Protein AF-A0A2G2MBT5-F1 (afdb_monomer_lite)

Secondary structure (DSSP, 8-state):
-HHHHHHHHHHHHGGGSGGGTT-TTSBT-EEEEEEETTEEEEEEEEE-TTPPP-BTTBSEEEEEETTTTEEEEEEEETTEEEEEESS-TTSPPEEEEPPTT--HHHHHHHHHHTTEEE-S-GGGGTEEEEEEEEEETTEEEEEEEEEE-HHHHHHHHHHHHHT--HHHHT--SPPPGGGTHHHHHHHHTT--SHHHHHHHHHHHHHHT--PPPPPP-TT-------HHHHHHHHHHHHHHHHHHHHHHHHHHHHHHHHT--HHHHHHHHHSHHHHHHS-HHHHHHHHHHHHHHHHHHHHHH--HHHHHHHHHHH--HHHHHHHHHHHHHHHHHHHHTTS----

Structure (mmCIF, N/CA/C/O backbone):
data_AF-A0A2G2MBT5-F1
#
_entry.id   AF-A0A2G2MBT5-F1
#
loop_
_atom_site.group_PDB
_atom_site.id
_atom_site.type_symbol
_atom_site.label_atom_id
_atom_site.label_alt_id
_atom_site.label_comp_id
_atom_site.label_asym_id
_atom_site.label_entity_id
_atom_site.label_seq_id
_atom_site.pdbx_PDB_ins_code
_atom_site.Cartn_x
_atom_site.Cartn_y
_atom_site.Cartn_z
_atom_site.occupancy
_atom_site.B_iso_or_equiv
_atom_site.auth_seq_id
_atom_site.auth_comp_id
_atom_site.auth_asym_id
_atom_site.auth_atom_id
_atom_site.pdbx_PDB_model_num
ATOM 1 N N . MET A 1 1 ? -23.229 -29.384 55.276 1.00 56.06 1 MET A N 1
ATOM 2 C CA . MET A 1 1 ? -22.171 -29.588 54.255 1.00 56.06 1 MET A CA 1
ATOM 3 C C . MET A 1 1 ? -22.696 -29.804 52.830 1.00 56.06 1 MET A C 1
ATOM 5 O O . MET A 1 1 ? -22.102 -29.250 51.917 1.00 56.06 1 MET A O 1
ATOM 9 N N . GLN A 1 2 ? -23.816 -30.508 52.601 1.00 61.56 2 GLN A N 1
ATOM 10 C CA . GLN A 1 2 ? -24.355 -30.753 51.242 1.00 61.56 2 GLN A CA 1
ATOM 11 C C . GLN A 1 2 ? -24.621 -29.490 50.394 1.00 61.56 2 GLN A C 1
ATOM 13 O O . GLN A 1 2 ? -24.364 -29.498 49.194 1.00 61.56 2 GLN A O 1
ATOM 18 N N . LYS A 1 3 ? -25.059 -28.374 50.998 1.00 65.81 3 LYS A N 1
ATOM 19 C CA . LYS A 1 3 ? -25.317 -27.118 50.263 1.00 65.81 3 LYS A CA 1
ATOM 20 C C . LYS A 1 3 ? -24.045 -26.438 49.722 1.00 65.81 3 LYS A C 1
ATOM 22 O O . LYS A 1 3 ? -24.124 -25.726 48.731 1.00 65.81 3 LYS A O 1
ATOM 27 N N . ILE A 1 4 ? -22.879 -26.685 50.328 1.00 74.75 4 ILE A N 1
ATOM 28 C CA . ILE A 1 4 ? -21.594 -26.095 49.901 1.00 74.75 4 ILE A CA 1
ATOM 29 C C . ILE A 1 4 ? -21.028 -26.857 48.692 1.00 74.75 4 ILE A C 1
ATOM 31 O O . ILE A 1 4 ? -20.513 -26.247 47.758 1.00 74.75 4 ILE A O 1
ATOM 35 N N . VAL A 1 5 ? -21.204 -28.182 48.662 1.00 78.31 5 VAL A N 1
ATOM 36 C CA . VAL A 1 5 ? -20.768 -29.042 47.547 1.00 78.31 5 VAL A CA 1
ATOM 37 C C . VAL A 1 5 ? -21.534 -28.719 46.259 1.00 78.31 5 VAL A C 1
ATOM 39 O O . VAL A 1 5 ? -20.949 -28.695 45.179 1.00 78.31 5 VAL A O 1
ATOM 42 N N . LEU A 1 6 ? -22.825 -28.393 46.371 1.00 73.88 6 LEU A N 1
ATOM 43 C CA . LEU A 1 6 ? -23.680 -28.099 45.218 1.00 73.88 6 LEU A CA 1
ATOM 44 C C . LEU A 1 6 ? -23.319 -26.760 44.544 1.00 73.88 6 LEU A C 1
ATOM 46 O O . LEU A 1 6 ? -23.306 -26.671 43.318 1.00 73.88 6 LEU A O 1
ATOM 50 N N . VAL A 1 7 ? -22.920 -25.751 45.329 1.00 75.12 7 VAL A N 1
ATOM 51 C CA . VAL A 1 7 ? -22.424 -24.464 44.805 1.00 75.12 7 VAL A CA 1
ATOM 52 C C . VAL A 1 7 ? -21.082 -24.642 44.083 1.00 75.12 7 VAL A C 1
ATOM 54 O O . VAL A 1 7 ? -20.907 -24.131 42.976 1.00 75.12 7 VAL A O 1
ATOM 57 N N . LEU A 1 8 ? -20.164 -25.442 44.638 1.00 71.69 8 LEU A N 1
ATOM 58 C CA . LEU A 1 8 ? -18.884 -25.757 43.989 1.00 71.69 8 LEU A CA 1
ATOM 59 C C . LEU A 1 8 ? -19.073 -26.487 42.648 1.00 71.69 8 LEU A C 1
ATOM 61 O O . LEU A 1 8 ? -18.387 -26.169 41.676 1.00 71.69 8 LEU A O 1
ATOM 65 N N . PHE A 1 9 ? -20.051 -27.394 42.558 1.00 69.31 9 PHE A N 1
ATOM 66 C CA . PHE A 1 9 ? -20.379 -28.086 41.309 1.00 69.31 9 PHE A CA 1
ATOM 67 C C . PHE A 1 9 ? -20.968 -27.145 40.249 1.00 69.31 9 PHE A C 1
ATOM 69 O O . PHE A 1 9 ? -20.621 -27.256 39.074 1.00 69.31 9 PHE A O 1
ATOM 76 N N . THR A 1 10 ? -21.795 -26.167 40.642 1.00 66.75 10 THR A N 1
ATOM 77 C CA . THR A 1 10 ? -22.315 -25.168 39.690 1.00 66.75 10 THR A CA 1
ATOM 78 C C . THR A 1 10 ? -21.229 -24.246 39.141 1.00 66.75 10 THR A C 1
ATOM 80 O O . THR A 1 10 ? -21.284 -23.902 37.961 1.00 66.75 10 THR A O 1
ATOM 83 N N . ILE A 1 11 ? -20.204 -23.905 39.933 1.00 64.31 11 ILE A N 1
ATOM 84 C CA . ILE A 1 11 ? -19.052 -23.100 39.484 1.00 64.31 11 ILE A CA 1
ATOM 85 C C . ILE A 1 11 ? -18.145 -23.917 38.545 1.00 64.31 11 ILE A C 1
ATOM 87 O O . ILE A 1 11 ? -17.686 -23.403 37.526 1.00 64.31 11 ILE A O 1
ATOM 91 N N . LEU A 1 12 ? -17.946 -25.210 38.826 1.00 64.88 12 LEU A N 1
ATOM 92 C CA . LEU A 1 12 ? -17.175 -26.113 37.961 1.00 64.88 12 LEU A CA 1
ATOM 93 C C . LEU A 1 12 ? -17.887 -26.404 36.627 1.00 64.88 12 LEU A C 1
ATOM 95 O O . LEU A 1 12 ? -17.241 -26.425 35.581 1.00 64.88 12 LEU A O 1
ATOM 99 N N . LEU A 1 13 ? -19.218 -26.544 36.632 1.00 60.16 13 LEU A N 1
ATOM 100 C CA . LEU A 1 13 ? -20.016 -26.757 35.415 1.00 60.16 13 LEU A CA 1
ATOM 101 C C . LEU A 1 13 ? -20.208 -25.481 34.578 1.00 60.16 13 LEU A C 1
ATOM 103 O O . LEU A 1 13 ? -20.412 -25.567 33.368 1.00 60.16 13 LEU A O 1
ATOM 107 N N . SER A 1 14 ? -20.087 -24.292 35.177 1.00 53.62 14 SER A N 1
ATOM 108 C CA . SER A 1 14 ? -20.089 -23.015 34.443 1.00 53.62 14 SER A CA 1
ATOM 109 C C . SER A 1 14 ? -18.702 -22.594 33.925 1.00 53.62 14 SER A C 1
ATOM 111 O O . SER A 1 14 ? -18.591 -21.619 33.177 1.00 53.62 14 SER A O 1
ATOM 113 N N . GLY A 1 15 ? -17.656 -23.387 34.198 1.00 48.50 15 GLY A N 1
ATOM 114 C CA . GLY A 1 15 ? -16.280 -23.170 33.732 1.00 48.50 15 GLY A CA 1
ATOM 115 C C . GLY A 1 15 ? -16.049 -23.297 32.217 1.00 48.50 15 GLY A C 1
ATOM 116 O O . GLY A 1 15 ? -14.958 -22.989 31.744 1.00 48.50 15 GLY A O 1
ATOM 117 N N . CYS A 1 16 ? -17.052 -23.693 31.424 1.00 50.66 16 CYS A N 1
ATOM 118 C CA . CYS A 1 16 ? -16.886 -23.915 29.980 1.00 50.66 16 CYS A CA 1
ATOM 119 C C . CYS A 1 16 ? -17.212 -22.717 29.058 1.00 50.66 16 CYS A C 1
ATOM 121 O O . CYS A 1 16 ? -17.085 -22.868 27.845 1.00 50.66 16 CYS A O 1
ATOM 123 N N . SER A 1 17 ? -17.591 -21.524 29.549 1.00 48.47 17 SER A N 1
ATOM 124 C CA . SER A 1 17 ? -17.936 -20.395 28.640 1.00 48.47 17 SER A CA 1
ATOM 125 C C . SER A 1 17 ? -17.065 -19.130 28.725 1.00 48.47 17 SER A C 1
ATOM 127 O O . SER A 1 17 ? -17.268 -18.187 27.957 1.00 48.47 17 SER A O 1
ATOM 129 N N . LEU A 1 18 ? -16.020 -19.114 29.560 1.00 50.34 18 LEU A N 1
ATOM 130 C CA . LEU A 1 18 ? -15.155 -17.934 29.743 1.00 50.34 18 LEU A CA 1
ATOM 131 C C . LEU A 1 18 ? -14.184 -17.639 28.575 1.00 50.34 18 LEU A C 1
ATOM 133 O O . LEU A 1 18 ? -13.487 -16.625 28.594 1.00 50.34 18 LEU A O 1
ATOM 137 N N . ASN A 1 19 ? -14.190 -18.431 27.497 1.00 49.19 19 ASN A N 1
ATOM 138 C CA . ASN A 1 19 ? -13.316 -18.223 26.330 1.00 49.19 19 ASN A CA 1
ATOM 139 C C . ASN A 1 19 ? -13.683 -17.019 25.432 1.00 49.19 19 ASN A C 1
ATOM 141 O O . ASN A 1 19 ? -13.036 -16.793 24.410 1.00 49.19 19 ASN A O 1
ATOM 145 N N . THR A 1 20 ? -14.690 -16.214 25.782 1.00 51.28 20 THR A N 1
ATOM 146 C CA . THR A 1 20 ? -15.107 -15.054 24.966 1.00 51.28 20 THR A CA 1
ATOM 147 C C . THR A 1 20 ? -14.510 -13.710 25.402 1.00 51.28 20 THR A C 1
ATOM 149 O O . THR A 1 20 ? -14.625 -12.732 24.662 1.00 51.28 20 THR A O 1
ATOM 152 N N . LEU A 1 21 ? -13.804 -13.639 26.536 1.00 48.81 21 LEU A N 1
ATOM 153 C CA . LEU A 1 21 ? -13.365 -12.361 27.122 1.00 48.81 21 LEU A CA 1
ATOM 154 C C . LEU A 1 21 ? -12.103 -11.731 26.498 1.00 48.81 21 LEU A C 1
ATOM 156 O O . LEU A 1 21 ? -11.852 -10.551 26.718 1.00 48.81 21 LEU A O 1
ATOM 160 N N . PHE A 1 22 ? -11.338 -12.445 25.663 1.00 46.00 22 PHE A N 1
ATOM 161 C CA . PHE A 1 22 ? -10.006 -11.978 25.227 1.00 46.00 22 PHE A CA 1
ATOM 162 C C . PHE A 1 22 ? -9.861 -11.532 23.760 1.00 46.00 22 PHE A C 1
ATOM 164 O O . PHE A 1 22 ? -8.750 -11.260 23.312 1.00 46.00 22 PHE A O 1
ATOM 171 N N . MET A 1 23 ? -10.943 -11.427 22.976 1.00 51.25 23 MET A N 1
ATOM 172 C CA . MET A 1 23 ? -10.815 -11.350 21.504 1.00 51.25 23 MET A CA 1
ATOM 173 C C . MET A 1 23 ? -11.465 -10.132 20.819 1.00 51.25 23 MET A C 1
ATOM 175 O O . MET A 1 23 ? -11.591 -10.119 19.594 1.00 51.25 23 MET A O 1
ATOM 179 N N . GLN A 1 24 ? -11.828 -9.076 21.557 1.00 57.28 24 GLN A N 1
ATOM 180 C CA . GLN A 1 24 ? -12.451 -7.866 20.981 1.00 57.28 24 GLN A CA 1
ATOM 181 C C . GLN A 1 24 ? -11.483 -6.934 20.220 1.00 57.28 24 GLN A C 1
ATOM 183 O O . GLN A 1 24 ? -11.936 -6.064 19.484 1.00 57.28 24 GLN A O 1
ATOM 188 N N . GLY A 1 25 ? -10.161 -7.100 20.347 1.00 71.44 25 GLY A N 1
ATOM 189 C CA . GLY A 1 25 ? -9.192 -6.095 19.876 1.00 71.44 25 GLY A CA 1
ATOM 190 C C . GLY A 1 25 ? -9.010 -5.955 18.354 1.00 71.44 25 GLY A C 1
ATOM 191 O O . GLY A 1 25 ? -8.435 -4.961 17.904 1.00 71.44 25 GLY A O 1
ATOM 192 N N . GLU A 1 26 ? -9.462 -6.929 17.558 1.00 86.00 26 GLU A N 1
ATOM 193 C CA . GLU A 1 26 ? -9.232 -6.970 16.099 1.00 86.00 26 GLU A CA 1
ATOM 194 C C . GLU A 1 26 ? -10.483 -6.692 15.257 1.00 86.00 26 GLU A C 1
ATOM 196 O O . GLU A 1 26 ? -10.364 -6.283 14.100 1.00 86.00 26 GLU A O 1
ATOM 201 N N . ILE A 1 27 ? -11.678 -6.907 15.815 1.00 93.50 27 ILE A N 1
ATOM 202 C CA . ILE A 1 27 ? -12.933 -6.593 15.125 1.00 93.50 27 ILE A CA 1
ATOM 203 C C . ILE A 1 27 ? -13.085 -5.072 15.082 1.00 93.50 27 ILE A C 1
ATOM 205 O O . ILE A 1 27 ? -12.750 -4.373 16.033 1.00 93.50 27 ILE A O 1
ATOM 209 N N . ASP A 1 28 ? -13.573 -4.552 13.956 1.00 94.88 28 ASP A N 1
ATOM 210 C CA . ASP A 1 28 ? -13.741 -3.115 13.711 1.00 94.88 28 ASP A CA 1
ATOM 211 C C . ASP A 1 28 ? -12.442 -2.303 13.750 1.00 94.88 28 ASP A C 1
ATOM 213 O O . ASP A 1 28 ? -12.459 -1.078 13.894 1.00 94.88 28 ASP A O 1
ATOM 217 N N . LYS A 1 29 ? -11.311 -2.983 13.550 1.00 95.31 29 LYS A N 1
ATOM 218 C CA . LYS A 1 29 ? -9.992 -2.378 13.428 1.00 95.31 29 LYS A CA 1
ATOM 219 C C . LYS A 1 29 ? -9.391 -2.701 12.066 1.00 95.31 29 LYS A C 1
ATOM 221 O O . LYS A 1 29 ? -9.551 -3.800 11.536 1.00 95.31 29 LYS A O 1
ATOM 226 N N . VAL A 1 30 ? -8.690 -1.724 11.502 1.00 96.94 30 VAL A N 1
ATOM 227 C CA . VAL A 1 30 ? -7.882 -1.913 10.297 1.00 96.94 30 VAL A CA 1
ATOM 228 C C . VAL A 1 30 ? -6.478 -2.321 10.730 1.00 96.94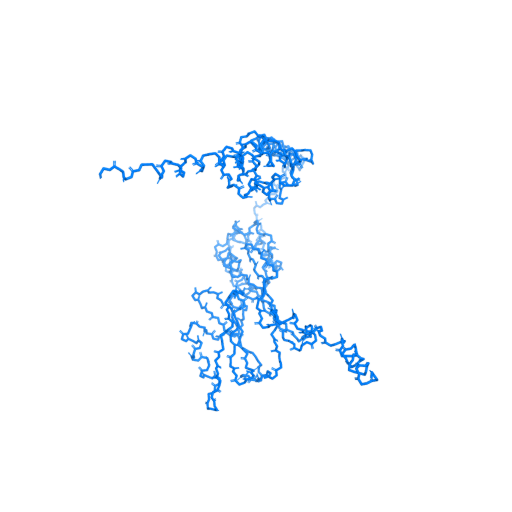 30 VAL A C 1
ATOM 230 O O . VAL A 1 30 ? -5.889 -1.707 11.617 1.00 96.94 30 VAL A O 1
ATOM 233 N N . THR A 1 31 ? -5.940 -3.373 10.128 1.00 96.56 31 THR A N 1
ATOM 234 C CA . THR A 1 31 ? -4.617 -3.925 10.419 1.00 96.56 31 THR A CA 1
ATOM 235 C C . THR A 1 31 ? -3.751 -3.929 9.163 1.00 96.56 31 THR A C 1
ATOM 237 O O . THR A 1 31 ? -4.246 -4.004 8.036 1.00 96.56 31 THR A O 1
ATOM 240 N N . VAL A 1 32 ? -2.434 -3.817 9.346 1.00 96.44 32 VAL A N 1
ATOM 241 C CA . VAL A 1 32 ? -1.465 -3.952 8.250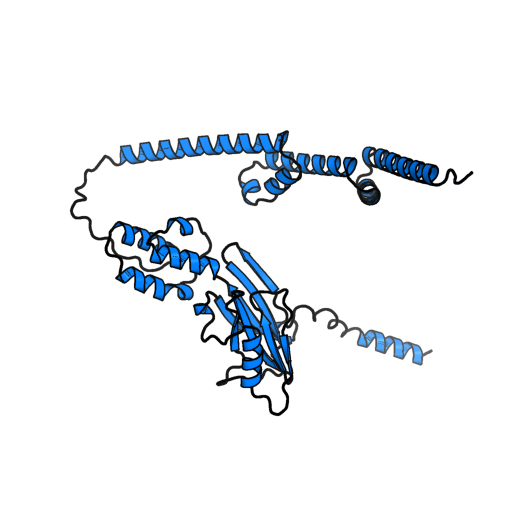 1.00 96.44 32 VAL A CA 1
ATOM 242 C C . VAL A 1 32 ? -1.207 -5.434 8.016 1.00 96.44 32 VAL A C 1
ATOM 244 O O . VAL A 1 32 ? -0.760 -6.130 8.920 1.00 96.44 32 VAL A O 1
ATOM 247 N N . VAL A 1 33 ? -1.450 -5.906 6.796 1.00 95.94 33 VAL A N 1
ATOM 248 C CA . VAL A 1 33 ? -1.111 -7.276 6.380 1.00 95.94 33 VAL A CA 1
ATOM 249 C C . VAL A 1 33 ? 0.279 -7.321 5.763 1.00 95.94 33 VAL A C 1
ATOM 251 O O . VAL A 1 33 ? 1.059 -8.226 6.034 1.00 95.94 33 VAL A O 1
ATOM 254 N N . LYS A 1 34 ? 0.585 -6.364 4.880 1.00 95.75 34 LYS A N 1
ATOM 255 C CA . LYS A 1 34 ? 1.865 -6.315 4.169 1.00 95.75 34 LYS A CA 1
ATOM 256 C C . LYS A 1 34 ? 2.229 -4.885 3.816 1.00 95.75 34 LYS A C 1
ATOM 258 O O . LYS A 1 34 ? 1.384 -4.120 3.356 1.00 95.75 34 LYS A O 1
ATOM 263 N N . TYR A 1 35 ? 3.508 -4.559 3.952 1.00 96.00 35 TYR A N 1
ATOM 264 C CA . TYR A 1 35 ? 4.045 -3.260 3.576 1.00 96.00 35 TYR A CA 1
ATOM 265 C C . TYR A 1 35 ? 5.253 -3.428 2.655 1.00 96.00 35 TYR A C 1
ATOM 267 O O . TYR A 1 35 ? 6.172 -4.188 2.945 1.00 96.00 35 TYR A O 1
ATOM 275 N N . THR A 1 36 ? 5.245 -2.727 1.525 1.00 95.56 36 THR A N 1
ATOM 276 C CA . THR A 1 36 ? 6.378 -2.621 0.598 1.00 95.56 36 THR A CA 1
ATOM 277 C C . THR A 1 36 ? 6.513 -1.165 0.141 1.00 95.56 36 THR A C 1
ATOM 279 O O . THR A 1 36 ? 5.531 -0.423 0.214 1.00 95.56 36 THR A O 1
ATOM 282 N N . PRO A 1 37 ? 7.663 -0.739 -0.417 1.00 96.25 37 PRO A N 1
ATOM 283 C CA . PRO A 1 37 ? 7.852 0.649 -0.861 1.00 96.25 37 PRO A CA 1
ATOM 284 C C . PRO A 1 37 ? 6.819 1.163 -1.882 1.00 96.25 37 PRO A C 1
ATOM 286 O O . PRO A 1 37 ? 6.657 2.374 -2.035 1.00 96.25 37 PRO A O 1
ATOM 289 N N . TYR A 1 38 ? 6.137 0.251 -2.586 1.00 97.50 38 TYR A N 1
ATOM 290 C CA . TYR A 1 38 ? 5.233 0.547 -3.703 1.00 97.50 38 TYR A CA 1
ATOM 291 C C . TYR A 1 38 ? 3.814 -0.003 -3.529 1.00 97.50 38 TYR A C 1
ATOM 293 O O . TYR A 1 38 ? 2.971 0.218 -4.398 1.00 97.50 38 TYR A O 1
ATOM 301 N N . MET A 1 39 ? 3.554 -0.747 -2.454 1.00 97.81 39 MET A N 1
ATOM 302 C CA . MET A 1 39 ? 2.239 -1.311 -2.172 1.00 97.81 39 MET A CA 1
ATOM 303 C C . MET A 1 39 ? 2.055 -1.518 -0.674 1.00 97.81 39 MET A C 1
ATOM 305 O O . MET A 1 39 ? 2.898 -2.154 -0.033 1.00 97.81 39 MET A O 1
ATOM 309 N N . LYS A 1 40 ? 0.940 -1.013 -0.147 1.00 98.06 40 LYS A N 1
ATOM 310 C CA . LYS A 1 40 ? 0.481 -1.291 1.217 1.00 98.06 40 LYS A CA 1
ATOM 311 C C . LYS A 1 40 ? -0.768 -2.152 1.149 1.00 98.06 40 LYS A C 1
ATOM 313 O O . LYS A 1 40 ? -1.641 -1.892 0.328 1.00 98.06 40 LYS A O 1
ATOM 318 N N . HIS A 1 41 ? -0.856 -3.160 2.001 1.00 98.12 41 HIS A N 1
ATOM 319 C CA . HIS A 1 41 ? -2.008 -4.040 2.106 1.00 98.12 41 HIS A CA 1
ATOM 320 C C . HIS A 1 41 ? -2.566 -3.961 3.520 1.00 98.12 41 HIS A C 1
ATOM 322 O O . HIS A 1 41 ? -1.891 -4.345 4.480 1.00 98.12 41 HIS A O 1
ATOM 328 N N . HIS A 1 42 ? -3.802 -3.494 3.622 1.00 98.12 42 HIS A N 1
ATOM 329 C CA . HIS A 1 42 ? -4.558 -3.423 4.859 1.00 98.12 42 HIS A CA 1
ATOM 330 C C . HIS A 1 42 ? -5.733 -4.390 4.821 1.00 98.12 42 HIS A C 1
ATOM 332 O O . HIS A 1 42 ? -6.284 -4.682 3.756 1.00 98.12 42 HIS A O 1
ATOM 338 N N . ARG A 1 43 ? -6.122 -4.863 6.000 1.00 97.94 43 ARG A N 1
ATOM 339 C CA . ARG A 1 43 ? -7.265 -5.746 6.198 1.00 97.94 43 ARG A CA 1
ATOM 340 C C . ARG A 1 43 ? -8.095 -5.252 7.369 1.00 97.94 43 ARG A C 1
ATOM 342 O O . ARG A 1 43 ? -7.550 -4.749 8.342 1.00 97.94 43 ARG A O 1
ATOM 349 N N . ALA A 1 44 ? -9.405 -5.410 7.288 1.00 98.06 44 ALA A N 1
ATOM 350 C CA . ALA A 1 44 ? -10.305 -5.126 8.391 1.00 98.06 44 ALA A CA 1
ATOM 351 C C . ALA A 1 44 ? -11.405 -6.182 8.459 1.00 98.06 44 ALA A C 1
ATOM 353 O O . ALA A 1 44 ? -11.967 -6.563 7.432 1.00 98.06 44 ALA A O 1
ATOM 354 N N . PHE A 1 45 ? -11.731 -6.620 9.672 1.00 97.56 45 PHE A N 1
ATOM 355 C CA . PHE A 1 45 ? -12.899 -7.453 9.947 1.00 97.56 45 PHE A CA 1
ATOM 356 C C . PHE A 1 45 ? -13.968 -6.573 10.588 1.00 97.56 45 PHE A C 1
ATOM 358 O O . PHE A 1 45 ? -13.980 -6.381 11.802 1.00 97.56 45 PHE A O 1
ATOM 365 N N . LEU A 1 46 ? -14.844 -5.990 9.772 1.00 97.25 46 LEU A N 1
ATOM 366 C CA . LEU A 1 46 ? -15.859 -5.048 10.250 1.00 97.25 46 LEU A CA 1
ATOM 367 C C . LEU A 1 46 ? -17.135 -5.812 10.598 1.00 97.25 46 LEU A C 1
ATOM 369 O O . LEU A 1 46 ? -17.676 -6.500 9.732 1.00 97.25 46 LEU A O 1
ATOM 373 N N . SER A 1 47 ? -17.635 -5.721 11.832 1.00 95.88 47 SER A N 1
ATOM 374 C CA . SER A 1 47 ? -18.882 -6.409 12.195 1.00 95.88 47 SER A CA 1
ATOM 375 C C . SER A 1 47 ? -20.023 -5.945 11.287 1.00 95.88 47 SER A C 1
ATOM 377 O O . SER A 1 47 ? -20.231 -4.740 11.076 1.00 95.88 47 SER A O 1
ATOM 379 N N . ARG A 1 48 ? -20.745 -6.930 10.735 1.00 95.56 48 ARG A N 1
ATOM 380 C CA . ARG A 1 48 ? -21.909 -6.711 9.865 1.00 95.56 48 ARG A CA 1
ATOM 381 C C . ARG A 1 48 ? -23.235 -6.898 10.593 1.00 95.56 48 ARG A C 1
ATOM 383 O O . ARG A 1 48 ? -24.285 -6.877 9.946 1.00 95.56 48 ARG A O 1
ATOM 390 N N . ASP A 1 49 ? -23.193 -7.087 11.906 1.00 92.25 49 ASP A N 1
ATOM 391 C CA . ASP A 1 49 ? -24.398 -7.153 12.717 1.00 92.25 49 ASP A CA 1
ATOM 392 C C . ASP A 1 49 ? -25.118 -5.802 12.645 1.00 92.25 49 ASP A C 1
ATOM 394 O O . ASP A 1 49 ? -24.508 -4.731 12.716 1.00 92.25 49 ASP A O 1
ATOM 398 N N . HIS A 1 50 ? -26.427 -5.853 12.395 1.00 94.19 50 HIS A N 1
ATOM 399 C CA . HIS A 1 50 ? -27.276 -4.673 12.195 1.00 94.19 50 HIS A CA 1
ATOM 400 C C . HIS A 1 50 ? -26.816 -3.713 11.079 1.00 94.19 50 HIS A C 1
ATOM 402 O O . HIS A 1 50 ? -27.149 -2.523 11.112 1.00 94.19 50 HIS A O 1
ATOM 408 N N . LEU A 1 51 ? -26.066 -4.206 10.087 1.00 96.06 51 LEU A N 1
ATOM 409 C CA . LEU A 1 51 ? -25.647 -3.406 8.940 1.00 96.06 51 LEU A CA 1
ATOM 410 C C . LEU A 1 51 ? -26.852 -3.051 8.056 1.00 96.06 51 LEU A C 1
ATOM 412 O O . LEU A 1 51 ? -27.543 -3.927 7.532 1.00 96.06 51 LEU A O 1
ATOM 416 N N . LYS A 1 52 ? -27.075 -1.752 7.866 1.00 96.19 52 LYS A N 1
ATOM 417 C CA . LYS A 1 52 ? -28.183 -1.182 7.098 1.00 96.19 52 LYS A CA 1
ATOM 418 C C . LYS A 1 52 ? -27.724 -0.706 5.723 1.00 96.19 52 LYS A C 1
ATOM 420 O O . LYS A 1 52 ? -26.561 -0.368 5.509 1.00 96.19 52 LYS A O 1
ATOM 425 N N . VAL A 1 53 ? -28.673 -0.636 4.795 1.00 96.38 53 VAL A N 1
ATOM 426 C CA . VAL A 1 53 ? -28.473 -0.001 3.488 1.00 96.38 53 VAL A CA 1
ATOM 427 C C . VAL A 1 53 ? -28.219 1.503 3.677 1.00 96.38 53 VAL A C 1
ATOM 429 O O . VAL A 1 53 ? -28.821 2.141 4.544 1.00 96.38 53 VAL A O 1
ATOM 432 N N . ILE A 1 54 ? -27.306 2.063 2.880 1.00 95.06 54 ILE A N 1
ATOM 433 C CA . ILE A 1 54 ? -26.956 3.490 2.875 1.00 95.06 54 ILE A CA 1
ATOM 434 C C . ILE A 1 54 ? -27.571 4.191 1.664 1.00 95.06 54 ILE A C 1
ATOM 436 O O . ILE A 1 54 ? -28.312 5.157 1.826 1.00 95.06 54 ILE A O 1
ATOM 440 N N . LYS A 1 55 ? -27.242 3.725 0.453 1.00 93.81 55 LYS A N 1
ATOM 441 C CA . LYS A 1 55 ? -27.668 4.332 -0.814 1.00 93.81 55 LYS A CA 1
ATOM 442 C C . LYS A 1 55 ? -27.766 3.253 -1.892 1.00 93.81 55 LYS A C 1
ATOM 444 O O . LYS A 1 55 ? -26.860 2.432 -1.997 1.00 93.81 55 LYS A O 1
ATOM 449 N N . ASN A 1 56 ? -28.827 3.287 -2.703 1.00 92.88 56 ASN A N 1
ATOM 450 C CA . ASN A 1 56 ? -29.027 2.407 -3.866 1.00 92.88 56 ASN A CA 1
ATOM 451 C C . ASN A 1 56 ? -28.857 0.907 -3.537 1.00 92.88 56 ASN A C 1
ATOM 453 O O . ASN A 1 56 ? -28.144 0.198 -4.236 1.00 92.88 56 ASN A O 1
ATOM 457 N N . GLY A 1 57 ? -29.403 0.437 -2.409 1.00 93.56 57 GLY A N 1
ATOM 458 C CA . GLY A 1 57 ? -29.238 -0.959 -1.962 1.00 93.56 57 GLY A CA 1
ATOM 459 C C . GLY A 1 57 ? -27.855 -1.306 -1.383 1.00 93.56 57 GLY A C 1
ATOM 460 O O . GLY A 1 57 ? -27.712 -2.309 -0.686 1.00 93.56 57 GLY A O 1
ATOM 461 N N . GLY A 1 58 ? -26.841 -0.458 -1.580 1.00 95.19 58 GLY A N 1
ATOM 462 C CA . GLY A 1 58 ? -25.488 -0.656 -1.066 1.00 95.19 58 GLY A CA 1
ATOM 463 C C . GLY A 1 58 ? -25.396 -0.492 0.453 1.00 95.19 58 GLY A C 1
ATOM 464 O O . GLY A 1 58 ? -25.913 0.472 1.023 1.00 95.19 58 GLY A O 1
ATOM 465 N N . LYS A 1 59 ? -24.699 -1.420 1.119 1.00 97.00 59 LYS A N 1
ATOM 466 C CA . LYS A 1 59 ? -24.481 -1.417 2.581 1.00 97.00 59 LYS A CA 1
ATOM 467 C C . LYS A 1 59 ? -23.254 -0.617 3.033 1.00 97.00 59 LYS A C 1
ATOM 469 O O . LYS A 1 59 ? -23.047 -0.425 4.228 1.00 97.00 59 LYS A O 1
ATOM 474 N N . TYR A 1 60 ? -22.440 -0.165 2.085 1.00 97.75 60 TYR A N 1
ATOM 475 C CA . TYR A 1 60 ? -21.243 0.623 2.341 1.00 97.75 60 TYR A CA 1
ATOM 476 C C . TYR A 1 60 ? -20.993 1.625 1.213 1.00 97.75 60 TYR A C 1
ATOM 478 O O . TYR A 1 60 ? -21.469 1.444 0.093 1.00 97.75 60 TYR A O 1
ATOM 486 N N . LEU A 1 61 ? -20.239 2.683 1.514 1.00 97.75 61 LEU A N 1
ATOM 487 C CA . LEU A 1 61 ? -19.762 3.661 0.534 1.00 97.75 61 LEU A CA 1
ATOM 488 C C . LEU A 1 61 ? -18.262 3.883 0.701 1.00 97.75 61 LEU A C 1
ATOM 490 O O . LEU A 1 61 ? -17.765 3.921 1.826 1.00 97.75 61 LEU A O 1
ATOM 494 N N . TYR A 1 62 ? -17.557 4.096 -0.408 1.00 98.44 62 TYR A N 1
ATOM 495 C CA . TYR A 1 62 ? -16.165 4.530 -0.367 1.00 98.44 62 TYR A CA 1
ATOM 496 C C . TYR A 1 62 ? -16.074 6.047 -0.355 1.00 98.44 62 TYR A C 1
ATOM 498 O O . TYR A 1 62 ? -16.699 6.744 -1.164 1.00 98.44 62 TYR A O 1
ATOM 506 N N . LEU A 1 63 ? -15.270 6.552 0.570 1.00 98.50 63 LEU A N 1
ATOM 507 C CA . LEU A 1 63 ? -14.910 7.954 0.655 1.00 98.50 63 LEU A CA 1
ATOM 508 C C . LEU A 1 63 ? -13.393 8.079 0.541 1.00 98.50 63 LEU A C 1
ATOM 510 O O . LEU A 1 63 ? -12.653 7.156 0.865 1.00 98.50 63 LEU A O 1
ATOM 514 N N . TYR A 1 64 ? -12.931 9.227 0.069 1.00 98.69 64 TYR A N 1
ATOM 515 C CA . TYR A 1 64 ? -11.519 9.484 -0.146 1.00 98.69 64 TYR A CA 1
ATOM 516 C C . TYR A 1 64 ? -11.145 10.893 0.301 1.00 98.69 64 TYR A C 1
ATOM 518 O O . TYR A 1 64 ? -11.842 11.861 -0.026 1.00 98.69 64 TYR A O 1
ATOM 526 N N . HIS A 1 65 ? -10.039 11.001 1.029 1.00 98.44 65 HIS A N 1
ATOM 527 C CA . HIS A 1 65 ? -9.483 12.261 1.497 1.00 98.44 65 HIS A CA 1
ATOM 528 C C . HIS A 1 65 ? -8.357 12.721 0.566 1.00 98.44 65 HIS A C 1
ATOM 530 O O . HIS A 1 65 ? -7.236 12.218 0.622 1.00 98.44 65 HIS A O 1
ATOM 536 N N . GLN A 1 66 ? -8.629 13.702 -0.299 1.00 97.00 66 GLN A N 1
ATOM 537 C CA . GLN A 1 66 ? -7.703 14.082 -1.378 1.00 97.00 66 GLN A CA 1
ATOM 538 C C . GLN A 1 66 ? -6.346 14.600 -0.885 1.00 97.00 66 GLN A C 1
ATOM 540 O O . GLN A 1 66 ? -5.338 14.301 -1.520 1.00 97.00 66 GLN A O 1
ATOM 545 N N . LYS A 1 67 ? -6.316 15.352 0.222 1.00 97.00 67 LYS A N 1
ATOM 546 C CA . LYS A 1 67 ? -5.081 15.942 0.766 1.00 97.00 67 LYS A CA 1
ATOM 547 C C . LYS A 1 67 ? -4.173 14.896 1.422 1.00 97.00 67 LYS A C 1
ATOM 549 O O . LYS A 1 67 ? -2.960 14.994 1.303 1.00 97.00 67 LYS A O 1
ATOM 554 N N . ASN A 1 68 ? -4.768 13.886 2.053 1.00 97.00 68 ASN A N 1
ATOM 555 C CA . ASN A 1 68 ? -4.025 12.858 2.795 1.00 97.00 68 ASN A CA 1
ATOM 556 C C . ASN A 1 68 ? -3.811 11.586 1.969 1.00 97.00 68 ASN A C 1
ATOM 558 O O . ASN A 1 68 ? -3.003 10.747 2.341 1.00 97.00 68 ASN A O 1
ATOM 562 N N . ASN A 1 69 ? -4.510 11.455 0.835 1.00 96.88 69 ASN A N 1
ATOM 563 C CA . ASN A 1 69 ? -4.525 10.246 0.017 1.00 96.88 69 ASN A CA 1
ATOM 564 C C . ASN A 1 69 ? -5.046 9.012 0.792 1.00 96.88 69 ASN A C 1
ATOM 566 O O . ASN A 1 69 ? -4.601 7.883 0.593 1.00 96.88 69 ASN A O 1
ATOM 570 N N . ASP A 1 70 ? -6.053 9.237 1.641 1.00 97.00 70 ASP A N 1
ATOM 571 C CA . ASP A 1 70 ? -6.662 8.193 2.466 1.00 97.00 70 ASP A CA 1
ATOM 572 C C . ASP A 1 70 ? -7.944 7.660 1.839 1.00 97.00 70 ASP A C 1
ATOM 574 O O . ASP A 1 70 ? -8.849 8.425 1.488 1.00 97.00 70 ASP A O 1
ATOM 578 N N . LEU A 1 71 ? -8.043 6.337 1.737 1.00 98.56 71 LEU A N 1
ATOM 579 C CA . LEU A 1 71 ? -9.273 5.649 1.383 1.00 98.56 71 LEU A CA 1
ATOM 580 C C . LEU A 1 71 ? -10.011 5.254 2.659 1.00 98.56 71 LEU A C 1
ATOM 582 O O . LEU A 1 71 ? -9.428 4.667 3.563 1.00 98.56 71 LEU A O 1
ATOM 586 N N . ALA A 1 72 ? -11.315 5.497 2.699 1.00 98.50 72 ALA A N 1
ATOM 587 C CA . ALA A 1 72 ? -12.169 5.097 3.802 1.00 98.50 72 ALA A CA 1
ATOM 588 C C . ALA A 1 72 ? -13.419 4.352 3.324 1.00 98.50 72 ALA A C 1
ATOM 590 O O . ALA A 1 72 ? -13.891 4.537 2.197 1.00 98.50 72 ALA A O 1
ATOM 591 N N . ILE A 1 73 ? -13.975 3.528 4.210 1.00 98.50 73 ILE A N 1
ATOM 592 C CA . ILE A 1 73 ? -15.260 2.853 4.020 1.00 98.50 73 ILE A CA 1
ATOM 593 C C . ILE A 1 73 ? -16.253 3.320 5.083 1.00 98.50 73 ILE A C 1
ATOM 595 O O . ILE A 1 73 ? -15.965 3.322 6.279 1.00 98.50 73 ILE A O 1
ATOM 599 N N . LEU A 1 74 ? -17.423 3.755 4.626 1.00 98.31 74 LEU A N 1
ATOM 600 C CA . LEU A 1 74 ? -18.527 4.210 5.459 1.00 98.31 74 LEU A CA 1
ATOM 601 C C . LEU A 1 74 ? -19.550 3.091 5.609 1.00 98.31 74 LEU A C 1
ATOM 603 O O . LEU A 1 74 ? -20.084 2.619 4.604 1.00 98.31 74 LEU A O 1
ATOM 607 N N . LEU A 1 75 ? -19.861 2.726 6.851 1.00 97.75 75 LEU A N 1
ATOM 608 C CA . LEU A 1 75 ? -20.899 1.758 7.205 1.00 97.75 75 LEU A CA 1
ATOM 609 C C . LEU A 1 75 ? -22.035 2.437 7.979 1.00 97.75 75 LEU A C 1
ATOM 611 O O . LEU A 1 75 ? -21.803 3.407 8.699 1.00 97.75 75 LEU A O 1
ATOM 615 N N . HIS A 1 76 ? -23.254 1.904 7.875 1.00 97.06 76 HIS A N 1
ATOM 616 C CA . HIS A 1 76 ? -24.393 2.304 8.708 1.00 97.06 76 HIS A CA 1
ATOM 617 C C . HIS A 1 76 ? -24.833 1.126 9.575 1.00 97.06 76 HIS A C 1
ATOM 619 O O . HIS A 1 76 ? -25.390 0.155 9.070 1.00 97.06 76 HIS A O 1
ATOM 625 N N . ARG A 1 77 ? -24.591 1.204 10.883 1.00 94.69 77 ARG A N 1
ATOM 626 C CA . ARG A 1 77 ? -24.917 0.134 11.838 1.00 94.69 77 ARG A CA 1
ATOM 627 C C . ARG A 1 77 ? -25.245 0.720 13.202 1.00 94.69 77 ARG A C 1
ATOM 629 O O . ARG A 1 77 ? -24.783 1.809 13.515 1.00 94.69 77 ARG A O 1
ATOM 636 N N . ASN A 1 78 ? -26.043 0.033 14.014 1.00 91.69 78 ASN A N 1
ATOM 637 C CA . ASN A 1 78 ? -26.353 0.444 15.396 1.00 91.69 78 ASN A CA 1
ATOM 638 C C . ASN A 1 78 ? -26.771 1.924 15.547 1.00 91.69 78 ASN A C 1
ATOM 640 O O . ASN A 1 78 ? -26.329 2.604 16.467 1.00 91.69 78 ASN A O 1
ATOM 644 N N . LYS A 1 79 ? -27.603 2.443 14.627 1.00 92.75 79 LYS A N 1
ATOM 645 C CA . LYS A 1 79 ? -28.049 3.858 14.613 1.00 92.75 79 LYS A CA 1
ATOM 646 C C . LYS A 1 79 ? -26.879 4.865 14.558 1.00 92.75 79 LYS A C 1
ATOM 648 O O . LYS A 1 79 ? -26.943 5.962 15.115 1.00 92.75 79 LYS A O 1
ATOM 653 N N . GLN A 1 80 ? -25.789 4.494 13.895 1.00 95.88 80 GLN A N 1
ATOM 654 C CA . GLN A 1 80 ? -24.653 5.371 13.642 1.00 95.88 80 GLN A CA 1
ATOM 655 C C . GLN A 1 80 ? -24.026 5.088 12.277 1.00 95.88 80 GLN A C 1
ATOM 657 O O . GLN A 1 80 ? -24.012 3.961 11.778 1.00 95.88 80 GLN A O 1
ATOM 662 N N . TYR A 1 81 ? -23.489 6.139 11.676 1.00 97.38 81 TYR A N 1
ATOM 663 C CA . TYR A 1 81 ? -22.587 6.044 10.541 1.00 97.38 81 TYR A CA 1
ATOM 664 C C . TYR A 1 81 ? -21.162 5.952 11.072 1.00 97.38 81 TYR A C 1
ATOM 666 O O . TYR A 1 81 ? -20.764 6.796 11.865 1.00 97.38 81 TYR A O 1
ATOM 674 N N . VAL A 1 82 ? -20.397 4.948 10.661 1.00 97.69 82 VAL A N 1
ATOM 675 C CA . VAL A 1 82 ? -19.014 4.767 11.116 1.00 97.69 82 VAL A CA 1
ATOM 676 C C . VAL A 1 82 ? -18.097 4.765 9.904 1.00 97.69 82 VAL A C 1
ATOM 678 O O . VAL A 1 82 ? -18.288 3.966 8.985 1.00 97.69 82 VAL A O 1
ATOM 681 N N . LEU A 1 83 ? -17.132 5.684 9.890 1.00 98.25 83 LEU A N 1
ATOM 682 C CA . LEU A 1 83 ? -16.127 5.791 8.839 1.00 98.25 83 LEU A CA 1
ATOM 683 C C . LEU A 1 83 ? -14.819 5.147 9.310 1.00 98.25 83 LEU A C 1
ATOM 685 O O . LEU A 1 83 ? -14.239 5.578 10.305 1.00 98.25 83 LEU A O 1
ATOM 689 N N . TYR A 1 84 ? -14.351 4.140 8.579 1.00 98.38 84 TYR A N 1
ATOM 690 C CA . TYR A 1 84 ? -13.086 3.453 8.839 1.00 98.38 84 TYR A CA 1
ATOM 691 C C . TYR A 1 84 ? -12.044 3.889 7.816 1.00 98.38 84 TYR A C 1
ATOM 693 O O . TYR A 1 84 ? -12.302 3.778 6.616 1.00 98.38 84 TYR A O 1
ATOM 701 N N . ASN A 1 85 ? -10.877 4.352 8.270 1.00 98.19 85 ASN A N 1
ATOM 702 C CA . ASN A 1 85 ? -9.756 4.658 7.385 1.00 98.19 85 ASN A CA 1
ATOM 703 C C . ASN A 1 85 ? -9.024 3.356 7.011 1.00 98.19 85 ASN A C 1
ATOM 705 O O . ASN A 1 85 ? -8.449 2.692 7.864 1.00 98.19 85 ASN A O 1
ATOM 709 N N . LEU A 1 86 ? -9.066 2.989 5.730 1.00 98.19 86 LEU A N 1
ATOM 710 C CA . LEU A 1 86 ? -8.424 1.796 5.169 1.00 98.19 86 LEU A CA 1
ATOM 711 C C . LEU A 1 86 ? -6.959 2.033 4.760 1.00 98.19 86 LEU A C 1
ATOM 713 O O . LEU A 1 86 ? -6.287 1.084 4.357 1.00 98.19 86 LEU A O 1
ATOM 717 N N . SER A 1 87 ? -6.475 3.275 4.822 1.00 96.56 87 SER A N 1
ATOM 718 C CA . SER A 1 87 ? -5.089 3.670 4.536 1.00 96.56 87 SER A CA 1
ATOM 719 C C . SER A 1 87 ? -4.253 3.892 5.799 1.00 96.56 87 SER A C 1
ATOM 721 O O . SER A 1 87 ? -3.039 3.686 5.749 1.00 96.56 87 SER A O 1
ATOM 723 N N . ASP A 1 88 ? -4.883 4.285 6.912 1.00 96.06 88 ASP A N 1
ATOM 724 C CA . ASP A 1 88 ? -4.223 4.518 8.200 1.00 96.06 88 ASP A CA 1
ATOM 725 C C . ASP A 1 88 ? -4.844 3.664 9.326 1.00 96.06 88 ASP A C 1
ATOM 727 O O . ASP A 1 88 ? -5.872 4.036 9.900 1.00 96.06 88 ASP A O 1
ATOM 731 N N . PRO A 1 89 ? -4.213 2.534 9.693 1.00 94.00 89 PRO A N 1
ATOM 732 C CA . PRO A 1 89 ? -4.703 1.642 10.742 1.00 94.00 89 PRO A CA 1
ATOM 733 C C . PRO A 1 89 ? -4.580 2.223 12.158 1.00 94.00 89 PRO A C 1
ATOM 735 O O . PRO A 1 89 ? -5.159 1.672 13.097 1.00 94.00 89 PRO A O 1
ATOM 738 N N . LYS A 1 90 ? -3.811 3.306 12.348 1.00 95.38 90 LYS A N 1
ATOM 739 C CA . LYS A 1 90 ? -3.690 3.979 13.649 1.00 95.38 90 LYS A CA 1
ATOM 740 C C . LYS A 1 90 ? -4.870 4.910 13.906 1.00 95.38 90 LYS A C 1
ATOM 742 O O . LYS A 1 90 ? -5.206 5.161 15.065 1.00 95.38 90 LYS A O 1
ATOM 747 N N . GLN A 1 91 ? -5.513 5.404 12.849 1.00 95.88 91 GLN A N 1
ATOM 748 C CA . GLN A 1 91 ? -6.670 6.271 12.979 1.00 95.88 91 GLN A CA 1
ATOM 749 C C . GLN A 1 91 ? -7.877 5.475 13.490 1.00 95.88 91 GLN A C 1
ATOM 751 O O . GLN A 1 91 ? -8.337 4.515 12.872 1.00 95.88 91 GLN A O 1
ATOM 756 N N . LYS A 1 92 ? -8.429 5.909 14.628 1.00 95.75 92 LYS A N 1
ATOM 757 C CA . LYS A 1 92 ? -9.670 5.343 15.164 1.00 95.75 92 LYS A CA 1
ATOM 758 C C . LYS A 1 92 ? -10.828 5.600 14.197 1.00 95.75 92 LYS A C 1
ATOM 760 O O . LYS A 1 92 ? -10.902 6.655 13.566 1.00 95.75 92 LYS A O 1
ATOM 765 N N . ALA A 1 93 ? -11.754 4.645 14.125 1.00 96.88 93 ALA A N 1
ATOM 766 C CA . ALA A 1 93 ? -12.983 4.810 13.362 1.00 96.88 93 ALA A CA 1
ATOM 767 C C . ALA A 1 93 ? -13.752 6.051 13.843 1.00 96.88 93 ALA A C 1
ATOM 769 O O . ALA A 1 93 ? -13.788 6.336 15.041 1.00 96.88 93 ALA A O 1
ATOM 770 N N . LEU A 1 94 ? -14.366 6.782 12.913 1.00 97.12 94 LEU A N 1
ATOM 771 C CA . LEU A 1 94 ? -15.082 8.025 13.199 1.00 97.12 94 LEU A CA 1
ATOM 772 C C . LEU A 1 94 ? -16.594 7.755 13.236 1.00 97.12 94 LEU A C 1
ATOM 774 O O . LEU A 1 94 ? -17.207 7.614 12.169 1.00 97.12 94 LEU A O 1
ATOM 778 N N . PRO A 1 95 ? -17.214 7.648 14.426 1.00 96.88 95 PRO A N 1
ATOM 779 C CA . PRO A 1 95 ? -18.649 7.452 14.547 1.00 96.88 95 PRO A CA 1
ATOM 780 C C . PRO A 1 95 ? -19.412 8.776 14.418 1.00 96.88 95 PRO A C 1
ATOM 782 O O . PRO A 1 95 ? -19.007 9.818 14.928 1.00 96.88 95 PRO A O 1
ATOM 785 N N . LEU A 1 96 ? -20.583 8.714 13.795 1.00 96.25 96 LEU A N 1
ATOM 786 C CA . LEU A 1 96 ? -21.554 9.793 13.714 1.00 96.25 96 LEU A CA 1
ATOM 787 C C . LEU A 1 96 ? -22.940 9.237 14.050 1.00 96.25 96 LEU A C 1
ATOM 789 O O . LEU A 1 96 ? -23.540 8.498 13.266 1.00 96.25 96 LEU A O 1
ATOM 793 N N . LYS A 1 97 ? -23.461 9.608 15.222 1.00 93.88 97 LYS A N 1
ATOM 794 C CA . LYS A 1 97 ? -24.781 9.164 15.692 1.00 93.88 97 LYS A CA 1
ATOM 795 C C . LYS A 1 97 ? -25.893 9.647 14.752 1.00 93.88 97 LYS A C 1
ATOM 797 O O . LYS A 1 97 ? -25.929 10.817 14.360 1.00 93.88 97 LYS A O 1
ATOM 802 N N . THR A 1 98 ? -26.834 8.765 14.418 1.00 89.25 98 THR A N 1
ATOM 803 C CA . THR A 1 98 ? -28.032 9.137 13.652 1.00 89.25 98 THR A CA 1
ATOM 804 C C . THR A 1 98 ? -29.126 9.620 14.598 1.00 89.25 98 THR A C 1
ATOM 806 O O . THR A 1 98 ? -29.539 8.874 15.485 1.00 89.25 98 THR A O 1
ATOM 809 N N . LYS A 1 99 ? -29.635 10.839 14.392 1.00 89.19 99 LYS A N 1
ATOM 810 C CA . LYS A 1 99 ? -30.935 11.263 14.941 1.00 89.19 99 LYS A CA 1
ATOM 811 C C . LYS A 1 99 ? -32.058 10.740 14.034 1.00 89.19 99 LYS A C 1
ATOM 813 O O . LYS A 1 99 ? -31.786 10.457 12.868 1.00 89.19 99 LYS A O 1
ATOM 818 N N . ARG A 1 100 ? -33.304 10.651 14.531 1.00 77.75 100 ARG A N 1
ATOM 819 C CA . ARG A 1 100 ? -34.476 10.147 13.767 1.00 77.75 100 ARG A CA 1
ATOM 820 C C . ARG A 1 100 ? -34.595 10.756 12.359 1.00 77.75 100 ARG A C 1
ATOM 822 O O . ARG A 1 100 ? -34.925 10.037 11.426 1.00 77.75 100 ARG A O 1
ATOM 829 N N . ASN A 1 101 ? -34.220 12.027 12.197 1.00 78.25 101 ASN A N 1
ATOM 830 C CA . ASN A 1 101 ? -34.372 12.764 10.937 1.00 78.25 101 ASN A CA 1
ATOM 831 C C . ASN A 1 101 ? -33.070 12.873 10.115 1.00 78.25 101 ASN A C 1
ATOM 833 O O . ASN A 1 101 ? -33.066 13.448 9.025 1.00 78.25 101 ASN A O 1
ATOM 837 N N . ASN A 1 102 ? -31.949 12.330 10.603 1.00 82.56 102 ASN A N 1
ATOM 838 C CA . ASN A 1 102 ? -30.664 12.448 9.913 1.00 82.56 102 ASN A CA 1
ATOM 839 C C . ASN A 1 102 ? -30.574 11.422 8.779 1.00 82.56 102 ASN A C 1
ATOM 841 O O . ASN A 1 102 ? -30.197 10.270 8.992 1.00 82.56 102 ASN A O 1
ATOM 845 N N . LYS A 1 103 ? -30.863 11.866 7.552 1.00 87.56 103 LYS A N 1
ATOM 846 C CA . LYS A 1 103 ? -30.588 11.099 6.328 1.00 87.56 103 LYS A CA 1
ATOM 847 C C . LYS A 1 103 ? -29.075 10.897 6.146 1.00 87.56 103 LYS A C 1
ATOM 849 O O . LYS A 1 103 ? -28.265 11.685 6.637 1.00 87.56 103 LYS A O 1
ATOM 854 N N . TYR A 1 104 ? -28.677 9.894 5.360 1.00 93.00 104 TYR A N 1
ATOM 855 C CA . TYR A 1 104 ? -27.259 9.633 5.055 1.00 93.00 104 TYR A CA 1
ATOM 856 C C . TYR A 1 104 ? -26.544 10.845 4.423 1.00 93.00 104 TYR A C 1
ATOM 858 O O . TYR A 1 104 ? -25.332 10.999 4.564 1.00 93.00 104 TYR A O 1
ATOM 866 N N . THR A 1 105 ? -27.286 11.741 3.762 1.00 94.19 105 THR A N 1
ATOM 867 C CA . THR A 1 105 ? -26.772 13.002 3.209 1.00 94.19 105 THR A CA 1
ATOM 868 C C . THR A 1 105 ? -26.154 13.902 4.280 1.00 94.19 105 THR A C 1
ATOM 870 O O . THR A 1 105 ? -25.129 14.533 4.020 1.00 94.19 105 THR A O 1
ATOM 873 N N . TYR A 1 106 ? -26.707 13.910 5.499 1.00 95.06 106 TYR A N 1
ATOM 874 C CA . TYR A 1 106 ? -26.121 14.610 6.642 1.00 95.06 106 TYR A CA 1
ATOM 875 C C . TYR A 1 106 ? -24.749 14.030 6.993 1.00 95.06 106 TYR A C 1
ATOM 877 O O . TYR A 1 106 ? -23.783 14.776 7.140 1.00 95.06 106 TYR A O 1
ATOM 885 N N . ALA A 1 107 ? -24.633 12.698 7.044 1.00 95.81 107 ALA A N 1
ATOM 886 C CA . ALA A 1 107 ? -23.359 12.034 7.304 1.00 95.81 107 ALA A CA 1
ATOM 887 C C . ALA A 1 107 ? -22.308 12.371 6.241 1.00 95.81 107 ALA A C 1
ATOM 889 O O . ALA A 1 107 ? -21.184 12.737 6.579 1.00 95.81 107 ALA A O 1
ATOM 890 N N . LEU A 1 108 ? -22.687 12.348 4.960 1.00 97.12 108 LEU A N 1
ATOM 891 C CA . LEU A 1 108 ? -21.791 12.741 3.872 1.00 97.12 108 LEU A CA 1
ATOM 892 C C . LEU A 1 108 ? -21.359 14.211 3.971 1.00 97.12 108 LEU A C 1
ATOM 894 O O . LEU A 1 108 ? -20.193 14.508 3.727 1.00 97.12 108 LEU A O 1
ATOM 898 N N . LYS A 1 109 ? -22.255 15.131 4.360 1.00 97.44 109 LYS A N 1
ATOM 899 C CA . LYS A 1 109 ? -21.907 16.547 4.577 1.00 97.44 109 LYS A CA 1
ATOM 900 C C . LYS A 1 109 ? -20.909 16.702 5.728 1.00 97.44 109 LYS A C 1
ATOM 902 O O . LYS A 1 109 ? -19.942 17.448 5.583 1.00 97.44 109 LYS A O 1
ATOM 907 N N . SER A 1 110 ? -21.104 15.973 6.827 1.00 96.94 110 SER A N 1
ATOM 908 C CA . SER A 1 110 ? -20.182 15.961 7.969 1.00 96.94 110 SER A CA 1
ATOM 909 C C . SER A 1 110 ? -18.797 15.444 7.575 1.00 96.94 110 SER A C 1
ATOM 911 O O . SER A 1 110 ? -17.806 16.129 7.809 1.00 96.94 110 SER A O 1
ATOM 913 N N . PHE A 1 111 ? -18.710 14.305 6.883 1.00 97.69 111 PHE A N 1
ATOM 914 C CA . PHE A 1 111 ? -17.422 13.769 6.426 1.00 97.69 111 PHE A CA 1
ATOM 915 C C . PHE A 1 111 ? -16.768 14.624 5.328 1.00 97.69 111 PHE A C 1
ATOM 917 O O . PHE A 1 111 ? -15.547 14.754 5.312 1.00 97.69 111 PHE A O 1
ATOM 924 N N . LYS A 1 112 ? -17.551 15.302 4.477 1.00 97.88 112 LYS A N 1
ATOM 925 C CA . LYS A 1 112 ? -17.033 16.274 3.496 1.00 97.88 112 LYS A CA 1
ATOM 926 C C . LYS A 1 112 ? -16.317 17.446 4.161 1.00 97.88 112 LYS A C 1
ATOM 928 O O . LYS A 1 112 ? -15.296 17.885 3.636 1.00 97.88 112 LYS A O 1
ATOM 933 N N . ARG A 1 113 ? -16.814 17.934 5.304 1.00 97.81 113 ARG A N 1
ATOM 934 C CA . ARG A 1 113 ? -16.133 18.972 6.105 1.00 97.81 113 ARG A CA 1
ATOM 935 C C . ARG A 1 113 ? -14.802 18.478 6.672 1.00 97.81 113 ARG A C 1
ATOM 937 O O . ARG A 1 113 ? -13.864 19.254 6.754 1.00 97.81 113 ARG A O 1
ATOM 944 N N . LEU A 1 114 ? -14.706 17.181 6.964 1.00 97.44 114 LEU A N 1
ATOM 945 C CA . LEU A 1 114 ? -13.459 16.505 7.336 1.00 97.44 114 LEU A CA 1
ATOM 946 C C . LEU A 1 114 ? -12.589 16.134 6.119 1.00 97.44 114 LEU A C 1
ATOM 948 O O . LEU A 1 114 ? -11.658 15.354 6.262 1.00 97.44 114 LEU A O 1
ATOM 952 N N . GLY A 1 115 ? -12.911 16.628 4.917 1.00 97.81 115 GLY A N 1
ATOM 953 C CA . GLY A 1 115 ? -12.141 16.419 3.686 1.00 97.81 115 GLY A CA 1
ATOM 954 C C . GLY A 1 115 ? -12.443 15.127 2.916 1.00 97.81 115 GLY A C 1
ATOM 955 O O . GLY A 1 115 ? -11.926 14.937 1.812 1.00 97.81 115 GLY A O 1
ATOM 956 N N . TYR A 1 116 ? -13.318 14.263 3.432 1.00 98.44 116 TYR A N 1
ATOM 957 C CA . TYR A 1 116 ? -13.693 13.005 2.786 1.00 98.44 116 TYR A CA 1
ATOM 958 C C . TYR A 1 116 ? -14.808 13.200 1.756 1.00 98.44 116 TYR A C 1
ATOM 960 O O . TYR A 1 116 ? -15.913 13.637 2.075 1.00 98.44 116 TYR A O 1
ATOM 968 N N . ARG A 1 117 ? -14.553 12.820 0.502 1.00 98.38 117 ARG A N 1
ATOM 969 C CA . ARG A 1 117 ? -15.539 12.886 -0.589 1.00 98.38 117 ARG A CA 1
ATOM 970 C C . ARG A 1 117 ? -15.873 11.492 -1.096 1.00 98.38 117 ARG A C 1
ATOM 972 O O . ARG A 1 117 ? -14.990 10.647 -1.191 1.00 98.38 117 ARG A O 1
ATOM 979 N N . THR A 1 118 ? -17.133 11.252 -1.446 1.00 97.94 118 THR A N 1
ATOM 980 C CA . THR A 1 118 ? -17.551 9.986 -2.061 1.00 97.94 118 THR A CA 1
ATOM 981 C C . THR A 1 118 ? -16.848 9.778 -3.396 1.00 97.94 118 THR A C 1
ATOM 983 O O . THR A 1 118 ? -16.743 10.719 -4.186 1.00 97.94 118 THR A O 1
ATOM 986 N N . ILE A 1 119 ? -16.425 8.549 -3.668 1.00 97.88 119 ILE A N 1
ATOM 987 C CA . ILE A 1 119 ? -15.848 8.149 -4.954 1.00 97.88 119 ILE A CA 1
ATOM 988 C C . ILE A 1 119 ? -16.662 7.006 -5.556 1.00 97.88 119 ILE A C 1
ATOM 990 O O . ILE A 1 119 ? -17.214 6.185 -4.827 1.00 97.88 119 ILE A O 1
ATOM 994 N N . SER A 1 120 ? -16.737 6.951 -6.886 1.00 95.19 120 SER A N 1
ATOM 995 C CA . SER A 1 120 ? -17.423 5.863 -7.594 1.00 95.19 120 SER A CA 1
ATOM 996 C C . SER A 1 120 ? -16.631 4.557 -7.551 1.00 95.19 120 SER A C 1
ATOM 998 O O . SER A 1 120 ? -17.218 3.490 -7.416 1.00 95.19 120 SER A O 1
ATOM 1000 N N . SER A 1 121 ? -15.299 4.632 -7.635 1.00 96.69 121 SER A N 1
ATOM 1001 C CA . SER A 1 121 ? -14.425 3.459 -7.608 1.00 96.69 121 SER A CA 1
ATOM 1002 C C . SER A 1 121 ? -13.076 3.759 -6.942 1.00 96.69 121 SER A C 1
ATOM 1004 O O . SER A 1 121 ? -12.393 4.703 -7.364 1.00 96.69 121 SER A O 1
ATOM 1006 N N . PRO A 1 122 ? -12.636 2.943 -5.961 1.00 98.25 122 PRO A N 1
ATOM 1007 C CA . PRO A 1 122 ? -11.296 3.027 -5.372 1.00 98.25 122 PRO A CA 1
ATOM 1008 C C . PRO A 1 122 ? -10.156 2.928 -6.401 1.00 98.25 122 PRO A C 1
ATOM 1010 O O . PRO A 1 122 ? -9.114 3.565 -6.228 1.00 98.25 122 PRO A O 1
ATOM 1013 N N . ALA A 1 123 ? -10.372 2.218 -7.516 1.00 97.75 123 ALA A N 1
ATOM 1014 C CA . ALA A 1 123 ? -9.377 2.043 -8.578 1.00 97.75 123 ALA A CA 1
ATOM 1015 C C . ALA A 1 123 ? -8.918 3.382 -9.177 1.00 97.75 123 ALA A C 1
ATOM 1017 O O . ALA A 1 123 ? -7.734 3.571 -9.456 1.00 97.75 123 ALA A O 1
ATOM 1018 N N . THR A 1 124 ? -9.824 4.362 -9.276 1.00 96.25 124 THR A N 1
ATOM 1019 C CA . THR A 1 124 ? -9.510 5.717 -9.773 1.00 96.25 124 THR A CA 1
ATOM 1020 C C . THR A 1 124 ? -8.487 6.460 -8.910 1.00 96.25 124 THR A C 1
ATOM 1022 O O . THR A 1 124 ? -7.805 7.368 -9.392 1.00 96.25 124 THR A O 1
ATOM 1025 N N . LYS A 1 125 ? -8.355 6.060 -7.641 1.00 97.69 125 LYS A N 1
ATOM 1026 C CA . LYS A 1 125 ? -7.394 6.596 -6.673 1.00 97.69 125 LYS A CA 1
ATOM 1027 C C . LYS A 1 125 ? -6.204 5.661 -6.445 1.00 97.69 125 LYS A C 1
ATOM 1029 O O . LYS A 1 125 ? -5.381 5.937 -5.589 1.00 97.69 125 LYS A O 1
ATOM 1034 N N . GLY A 1 126 ? -6.070 4.588 -7.227 1.00 97.81 126 GLY A N 1
ATOM 1035 C CA . GLY A 1 126 ? -4.960 3.641 -7.110 1.00 97.81 126 GLY A CA 1
ATOM 1036 C C . GLY A 1 126 ? -5.122 2.625 -5.984 1.00 97.81 126 GLY A C 1
ATOM 1037 O O . GLY A 1 126 ? -4.119 2.119 -5.488 1.00 97.81 126 GLY A O 1
ATOM 1038 N N . PHE A 1 127 ? -6.358 2.314 -5.592 1.00 98.50 127 PHE A N 1
ATOM 1039 C CA . PHE A 1 127 ? -6.659 1.273 -4.614 1.00 98.50 127 PHE A CA 1
ATOM 1040 C C . PHE A 1 127 ? -7.369 0.096 -5.275 1.00 98.50 127 PHE A C 1
ATOM 1042 O O . PHE A 1 127 ? -8.252 0.283 -6.110 1.00 98.50 127 PHE A O 1
ATOM 1049 N N . ILE A 1 128 ? -7.032 -1.118 -4.851 1.00 98.38 128 ILE A N 1
ATOM 1050 C CA . ILE A 1 128 ? -7.850 -2.307 -5.104 1.00 98.38 128 ILE A CA 1
ATOM 1051 C C . ILE A 1 128 ? -8.469 -2.720 -3.790 1.00 98.38 128 ILE A C 1
ATOM 1053 O O . ILE A 1 128 ? -7.750 -2.939 -2.817 1.00 98.38 128 ILE A O 1
ATOM 1057 N N . VAL A 1 129 ? -9.792 -2.818 -3.778 1.00 98.25 129 VAL A N 1
ATOM 1058 C CA . VAL A 1 129 ? -10.543 -3.204 -2.591 1.00 98.25 129 VAL A CA 1
ATOM 1059 C C . VAL A 1 129 ? -11.387 -4.419 -2.913 1.00 98.25 129 VAL A C 1
ATOM 1061 O O . VAL A 1 129 ? -12.093 -4.427 -3.920 1.00 98.25 129 VAL A O 1
ATOM 1064 N N . SER A 1 130 ? -11.338 -5.416 -2.041 1.00 98.25 130 SER A N 1
ATOM 1065 C CA . SER A 1 130 ? -12.274 -6.533 -2.022 1.00 98.25 130 SER A CA 1
ATOM 1066 C C . SER A 1 130 ? -13.047 -6.509 -0.712 1.00 98.25 130 SER A C 1
ATOM 1068 O O . SER A 1 130 ? -12.493 -6.272 0.361 1.00 98.25 130 SER A O 1
ATOM 1070 N N . VAL A 1 131 ? -14.354 -6.733 -0.814 1.00 98.19 131 VAL A N 1
ATOM 1071 C CA . VAL A 1 131 ? -15.245 -6.883 0.335 1.00 98.19 131 VAL A CA 1
ATOM 1072 C C . VAL A 1 131 ? -15.907 -8.241 0.206 1.00 98.19 131 VAL A C 1
ATOM 1074 O O . VAL A 1 131 ? -16.510 -8.539 -0.821 1.00 98.19 131 VAL A O 1
ATOM 1077 N N . SER A 1 132 ? -15.780 -9.067 1.235 1.00 98.00 132 SER A N 1
ATOM 1078 C CA . SER A 1 132 ? -16.388 -10.395 1.277 1.00 98.00 132 SER A CA 1
ATOM 1079 C C . SER A 1 132 ? -17.067 -10.634 2.620 1.00 98.00 132 SER A C 1
ATOM 1081 O O . SER A 1 132 ? -16.733 -10.019 3.634 1.00 98.00 132 SER A O 1
ATOM 1083 N N . HIS A 1 133 ? -18.074 -11.504 2.627 1.00 97.56 133 HIS A N 1
ATOM 1084 C CA . HIS A 1 133 ? -18.717 -11.935 3.862 1.00 97.56 133 HIS A CA 1
ATOM 1085 C C . HIS A 1 133 ? -17.900 -13.061 4.490 1.00 97.56 133 HIS A C 1
ATOM 1087 O O . HIS A 1 133 ? -17.650 -14.071 3.839 1.00 97.56 133 HIS A O 1
ATOM 1093 N N . GLN A 1 134 ? -17.541 -12.920 5.763 1.00 96.88 134 GLN A N 1
ATOM 1094 C CA . GLN A 1 134 ? -16.826 -13.961 6.496 1.00 96.88 134 GLN A CA 1
ATOM 1095 C C . GLN A 1 134 ? -17.368 -14.080 7.925 1.00 96.88 134 GLN A C 1
ATOM 1097 O O . GLN A 1 134 ? -18.081 -13.202 8.421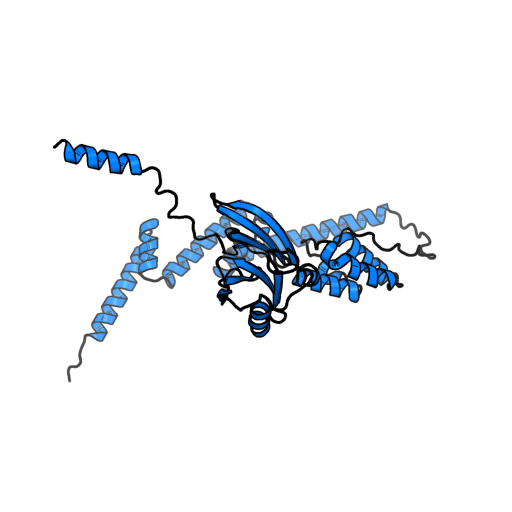 1.00 96.88 134 GLN A O 1
ATOM 1102 N N . ARG A 1 135 ? -17.072 -15.200 8.587 1.00 95.75 135 ARG A N 1
ATOM 1103 C CA . ARG A 1 135 ? -17.128 -15.286 10.047 1.00 95.75 135 ARG A CA 1
ATOM 1104 C C . ARG A 1 135 ? -15.704 -15.213 10.580 1.00 95.75 135 ARG A C 1
ATOM 1106 O O . ARG A 1 135 ? -14.865 -16.005 10.165 1.00 95.75 135 ARG A O 1
ATOM 1113 N N . TYR A 1 136 ? -15.437 -14.281 11.485 1.00 94.56 136 TYR A N 1
ATOM 1114 C CA . TYR A 1 136 ? -14.146 -14.169 12.160 1.00 94.56 136 TYR A CA 1
ATOM 1115 C C . TYR A 1 136 ? -14.365 -14.365 13.653 1.00 94.56 136 TYR A C 1
ATOM 1117 O O . TYR A 1 136 ? -15.128 -13.615 14.259 1.00 94.56 136 TYR A O 1
ATOM 1125 N N . LYS A 1 137 ? -13.752 -15.412 14.222 1.00 90.81 137 LYS A N 1
ATOM 1126 C CA . LYS A 1 137 ? -13.913 -15.791 15.638 1.00 90.81 137 LYS A CA 1
ATOM 1127 C C . LYS A 1 137 ? -15.394 -15.867 16.063 1.00 90.81 137 LYS A C 1
ATOM 1129 O O . LYS A 1 137 ? -15.799 -15.304 17.070 1.00 90.81 137 LYS A O 1
ATOM 1134 N N . GLY A 1 138 ? -16.229 -16.503 15.233 1.00 92.69 138 GLY A N 1
ATOM 1135 C CA . GLY A 1 138 ? -17.671 -16.669 15.474 1.00 92.69 138 GLY A CA 1
ATOM 1136 C C . GLY A 1 138 ? -18.558 -15.469 15.102 1.00 92.69 138 GLY A C 1
ATOM 1137 O O . GLY A 1 138 ? -19.750 -15.658 14.861 1.00 92.69 138 GLY A O 1
ATOM 1138 N N . VAL A 1 139 ? -17.999 -14.264 14.952 1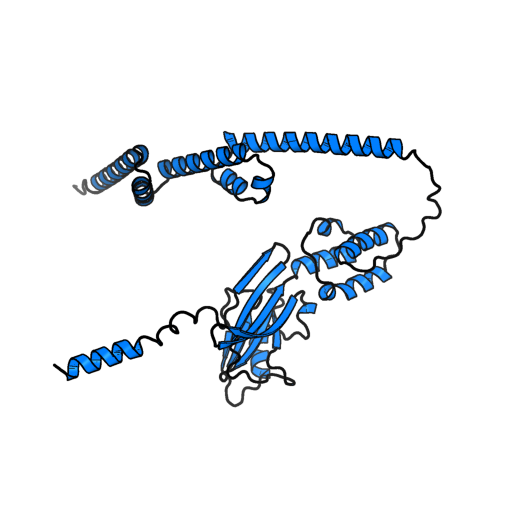.00 94.44 139 VAL A N 1
ATOM 1139 C CA . VAL A 1 139 ? -18.751 -13.039 14.627 1.00 94.44 139 VAL A CA 1
ATOM 1140 C C . VAL A 1 139 ? -18.930 -12.890 13.117 1.00 94.44 139 VAL A C 1
ATOM 1142 O O . VAL A 1 139 ? -18.004 -13.125 12.337 1.00 94.44 139 VAL A O 1
ATOM 1145 N N . LYS A 1 140 ? -20.124 -12.478 12.679 1.00 96.12 140 LYS A N 1
ATOM 1146 C CA . LYS A 1 140 ? -20.410 -12.170 11.271 1.00 96.12 140 LYS A CA 1
ATOM 1147 C C . LYS A 1 140 ? -19.723 -10.850 10.895 1.00 96.12 140 LYS A C 1
ATOM 1149 O O . LYS A 1 140 ? -20.053 -9.794 11.432 1.00 96.12 140 LYS A O 1
ATOM 1154 N N . THR A 1 141 ? -18.820 -10.877 9.918 1.00 97.31 141 THR A N 1
ATOM 1155 C CA . THR A 1 141 ? -18.036 -9.702 9.509 1.00 97.31 141 THR A CA 1
ATOM 1156 C C . THR A 1 141 ? -18.061 -9.469 7.996 1.00 97.31 141 THR A C 1
ATOM 1158 O O . THR A 1 141 ? -18.378 -10.356 7.196 1.00 97.31 141 THR A O 1
ATOM 1161 N N . LEU A 1 142 ? -17.768 -8.230 7.606 1.00 97.81 142 LEU A N 1
ATOM 1162 C CA . LEU A 1 142 ? -17.236 -7.873 6.300 1.00 97.81 142 LEU A CA 1
ATOM 1163 C C . LEU A 1 142 ? -15.711 -7.955 6.393 1.00 97.81 142 LEU A C 1
ATOM 1165 O O . LEU A 1 142 ? -15.098 -7.144 7.092 1.00 97.81 142 LEU A O 1
ATOM 1169 N N . LEU A 1 143 ? -15.106 -8.910 5.692 1.00 98.00 143 LEU A N 1
ATOM 1170 C CA . LEU A 1 143 ? -13.674 -8.882 5.427 1.00 98.00 143 LEU A CA 1
ATOM 1171 C C . LEU A 1 143 ? -13.435 -7.846 4.328 1.00 98.00 143 LEU A C 1
ATOM 1173 O O . LEU A 1 143 ? -13.855 -8.034 3.184 1.00 98.00 143 LEU A O 1
ATOM 1177 N N . VAL A 1 144 ? -12.770 -6.755 4.690 1.00 98.50 144 VAL A N 1
ATOM 1178 C CA . VAL A 1 144 ? -12.351 -5.702 3.767 1.00 98.50 144 VAL A CA 1
ATOM 1179 C C . VAL A 1 144 ? -10.846 -5.800 3.595 1.00 98.50 144 VAL A C 1
ATOM 1181 O O . VAL A 1 144 ? -10.105 -5.623 4.558 1.00 98.50 144 VAL A O 1
ATOM 1184 N N . GLU A 1 145 ? -10.388 -6.050 2.375 1.00 98.44 145 GLU A N 1
ATOM 1185 C CA . GLU A 1 145 ? -8.971 -5.985 2.027 1.00 98.44 145 GLU A CA 1
ATOM 1186 C C . GLU A 1 145 ? -8.738 -4.812 1.085 1.00 98.44 145 GLU A C 1
ATOM 1188 O O . GLU A 1 145 ? -9.418 -4.678 0.070 1.00 98.44 145 GLU A O 1
ATOM 1193 N N . ALA A 1 146 ? -7.779 -3.953 1.420 1.00 98.56 146 ALA A N 1
ATOM 1194 C CA . ALA A 1 146 ? -7.437 -2.772 0.644 1.00 98.56 146 ALA A CA 1
ATOM 1195 C C . ALA A 1 146 ? -5.945 -2.785 0.309 1.00 98.56 146 ALA A C 1
ATOM 1197 O O . ALA A 1 146 ? -5.088 -2.775 1.193 1.00 98.56 146 ALA A O 1
ATOM 1198 N N . LYS A 1 147 ? -5.628 -2.796 -0.985 1.00 98.56 147 LYS A N 1
ATOM 1199 C CA . LYS A 1 147 ? -4.264 -2.694 -1.507 1.00 98.56 147 LYS A CA 1
ATOM 1200 C C . LYS A 1 147 ? -4.066 -1.316 -2.128 1.00 98.56 147 LYS A C 1
ATOM 1202 O O . LYS A 1 147 ? -4.689 -0.994 -3.140 1.00 98.56 147 LYS A O 1
ATOM 1207 N N . GLU A 1 148 ? -3.206 -0.510 -1.522 1.00 98.44 148 GLU A N 1
ATOM 1208 C CA . GLU A 1 148 ? -2.829 0.826 -1.981 1.00 98.44 148 GLU A CA 1
ATOM 1209 C C . GLU A 1 148 ? -1.643 0.733 -2.952 1.00 98.44 148 GLU A C 1
ATOM 1211 O O . GLU A 1 148 ? -0.577 0.253 -2.576 1.00 98.44 148 GLU A O 1
ATOM 1216 N N . TYR A 1 149 ? -1.807 1.245 -4.174 1.00 98.50 149 TYR A N 1
ATOM 1217 C CA . TYR A 1 149 ? -0.778 1.332 -5.222 1.00 98.50 149 TYR A CA 1
ATOM 1218 C C . TYR A 1 149 ? -0.521 2.775 -5.683 1.00 98.50 149 TYR A C 1
ATOM 1220 O O . TYR A 1 149 ? 0.067 2.990 -6.739 1.00 98.50 149 TYR A O 1
ATOM 1228 N N . THR A 1 150 ? -0.959 3.778 -4.927 1.00 97.50 150 THR A N 1
ATOM 1229 C CA . THR A 1 150 ? -0.933 5.216 -5.270 1.00 97.50 150 THR A CA 1
ATOM 1230 C C . THR A 1 150 ? 0.426 5.693 -5.800 1.00 97.50 150 THR A C 1
ATOM 1232 O O . THR A 1 150 ? 0.510 6.238 -6.905 1.00 97.50 150 THR A O 1
ATOM 1235 N N . ARG A 1 151 ? 1.510 5.409 -5.066 1.00 97.56 151 ARG A N 1
ATOM 1236 C CA . ARG A 1 151 ? 2.890 5.747 -5.458 1.00 97.56 151 ARG A CA 1
ATOM 1237 C C . ARG A 1 151 ? 3.354 4.986 -6.700 1.00 97.56 151 ARG A C 1
ATOM 1239 O O . ARG A 1 151 ? 4.013 5.556 -7.561 1.00 97.56 151 ARG A O 1
ATOM 1246 N N . LEU A 1 152 ? 3.031 3.699 -6.808 1.00 98.19 152 LEU A N 1
ATOM 1247 C CA . LEU A 1 152 ? 3.403 2.914 -7.986 1.00 98.19 152 LEU A CA 1
ATOM 1248 C C . LEU A 1 152 ? 2.664 3.419 -9.228 1.00 98.19 152 LEU A C 1
ATOM 1250 O O . LEU A 1 152 ? 3.264 3.616 -10.280 1.00 98.19 152 LEU A O 1
ATOM 1254 N N . LEU A 1 153 ? 1.369 3.690 -9.085 1.00 98.31 153 LEU A N 1
ATOM 1255 C CA . LEU A 1 153 ? 0.517 4.211 -10.139 1.00 98.31 153 LEU A CA 1
ATOM 1256 C C . LEU A 1 153 ? 1.031 5.555 -10.666 1.00 98.31 153 LEU A C 1
ATOM 1258 O O . LEU A 1 153 ? 1.040 5.759 -11.879 1.00 98.31 153 LEU A O 1
ATOM 1262 N N . SER A 1 154 ? 1.487 6.459 -9.792 1.00 98.06 154 SER A N 1
ATOM 1263 C CA . SER A 1 154 ? 2.045 7.747 -10.222 1.00 98.06 154 SER A CA 1
ATOM 1264 C C . SER A 1 154 ? 3.341 7.583 -11.023 1.00 98.06 154 SER A C 1
ATOM 1266 O O . SER A 1 154 ? 3.492 8.232 -12.060 1.00 98.06 154 SER A O 1
ATOM 1268 N N . LEU A 1 155 ? 4.227 6.664 -10.620 1.00 98.38 155 LEU A N 1
ATOM 1269 C CA . LEU A 1 155 ? 5.452 6.342 -11.360 1.00 98.38 155 LEU A CA 1
ATOM 1270 C C . LEU A 1 155 ? 5.148 5.774 -12.749 1.00 98.38 155 LEU A C 1
ATOM 1272 O O . LEU A 1 155 ? 5.719 6.239 -13.733 1.00 98.38 155 LEU A O 1
ATOM 1276 N N . TYR A 1 156 ? 4.210 4.829 -12.851 1.00 98.56 156 TYR A N 1
ATOM 1277 C CA . TYR A 1 156 ? 3.796 4.278 -14.145 1.00 98.56 156 TYR A CA 1
ATOM 1278 C C . TYR A 1 156 ? 3.117 5.329 -15.027 1.00 98.56 156 TYR A C 1
ATOM 1280 O O . TYR A 1 156 ? 3.426 5.408 -16.213 1.00 98.56 156 TYR A O 1
ATOM 1288 N N . LYS A 1 157 ? 2.241 6.180 -14.474 1.00 98.44 157 LYS A N 1
ATOM 1289 C CA . LYS A 1 157 ? 1.638 7.290 -15.231 1.00 98.44 157 LYS A CA 1
ATOM 1290 C C . LYS A 1 157 ? 2.701 8.250 -15.761 1.00 98.44 157 LYS A C 1
ATOM 1292 O O . LYS A 1 157 ? 2.630 8.634 -16.926 1.00 98.44 157 LYS A O 1
ATOM 1297 N N . LYS A 1 158 ? 3.701 8.601 -14.942 1.00 98.62 158 LYS A N 1
ATOM 1298 C CA . LYS A 1 158 ? 4.832 9.436 -15.369 1.00 98.62 158 LYS A CA 1
ATOM 1299 C C . LYS A 1 158 ? 5.596 8.762 -16.510 1.00 98.62 158 LYS A C 1
ATOM 1301 O O . LYS A 1 158 ? 5.712 9.375 -17.562 1.00 98.62 158 LYS A O 1
ATOM 1306 N N . ALA A 1 159 ? 6.004 7.505 -16.331 1.00 98.44 159 ALA A N 1
ATOM 1307 C CA . ALA A 1 159 ? 6.746 6.733 -17.328 1.00 98.44 159 ALA A CA 1
ATOM 1308 C C . ALA A 1 159 ? 6.002 6.597 -18.667 1.00 98.44 159 ALA A C 1
ATOM 1310 O O . ALA A 1 159 ? 6.600 6.760 -19.726 1.00 98.44 159 ALA A O 1
ATOM 1311 N N . ILE A 1 160 ? 4.690 6.341 -18.630 1.00 98.56 160 ILE A N 1
ATOM 1312 C CA . ILE A 1 160 ? 3.841 6.261 -19.829 1.00 98.56 160 ILE A CA 1
ATOM 1313 C C . ILE A 1 160 ? 3.754 7.621 -20.523 1.00 98.56 160 ILE A C 1
ATOM 1315 O O . ILE A 1 160 ? 3.889 7.693 -21.739 1.00 98.56 160 ILE A O 1
ATOM 1319 N N . ARG A 1 161 ? 3.545 8.699 -19.758 1.00 98.50 161 ARG A N 1
ATOM 1320 C CA . ARG A 1 161 ? 3.389 10.051 -20.303 1.00 98.50 161 ARG A CA 1
ATOM 1321 C C . ARG A 1 161 ? 4.668 10.583 -20.942 1.00 98.50 161 ARG A C 1
ATOM 1323 O O . ARG A 1 161 ? 4.581 11.279 -21.945 1.00 98.50 161 ARG A O 1
ATOM 1330 N N . THR A 1 162 ? 5.823 10.301 -20.342 1.00 98.38 162 THR A N 1
ATOM 1331 C CA . THR A 1 162 ? 7.133 10.764 -20.828 1.00 98.38 162 THR A CA 1
ATOM 1332 C C . THR A 1 162 ? 7.812 9.763 -21.755 1.00 98.38 162 THR A C 1
ATOM 1334 O O . THR A 1 162 ? 8.905 10.041 -22.234 1.00 98.38 162 THR A O 1
ATOM 1337 N N . TYR A 1 163 ? 7.194 8.598 -21.983 1.00 98.25 163 TYR A N 1
ATOM 1338 C CA . TYR A 1 163 ? 7.797 7.468 -22.687 1.00 98.25 163 TYR A CA 1
ATOM 1339 C C . TYR A 1 163 ? 9.195 7.119 -22.153 1.00 98.25 163 TYR A C 1
ATOM 1341 O O . TYR A 1 163 ? 10.121 6.899 -22.925 1.00 98.25 163 TYR A O 1
ATOM 1349 N N . ASP A 1 164 ? 9.355 7.080 -20.829 1.00 98.38 164 ASP A N 1
ATOM 1350 C CA . ASP A 1 164 ? 10.622 6.742 -20.173 1.00 98.38 164 ASP A CA 1
ATOM 1351 C C . ASP A 1 164 ? 10.400 5.715 -19.057 1.00 98.38 164 ASP A C 1
ATOM 1353 O O . ASP A 1 164 ? 9.824 6.011 -18.008 1.00 98.38 164 ASP A O 1
ATOM 1357 N N . ALA A 1 165 ? 10.870 4.489 -19.288 1.00 98.19 165 ALA A N 1
ATOM 1358 C CA . ALA A 1 165 ? 10.730 3.376 -18.360 1.00 98.19 165 ALA A CA 1
ATOM 1359 C C . ALA A 1 165 ? 11.840 3.304 -17.293 1.00 98.19 165 ALA A C 1
ATOM 1361 O O . ALA A 1 165 ? 11.790 2.403 -16.449 1.00 98.19 165 ALA A O 1
ATOM 1362 N N . SER A 1 166 ? 12.825 4.211 -17.304 1.00 97.88 166 SER A N 1
ATOM 1363 C CA . SER A 1 166 ? 14.002 4.197 -16.419 1.00 97.88 166 SER A CA 1
ATOM 1364 C C . SER A 1 166 ? 13.634 3.967 -14.945 1.00 97.88 166 SER A C 1
ATOM 1366 O O . SER A 1 166 ? 14.074 3.000 -14.320 1.00 97.88 166 SER A O 1
ATOM 1368 N N . ASN A 1 167 ? 12.706 4.778 -14.435 1.00 97.44 167 ASN A N 1
ATOM 1369 C CA . ASN A 1 167 ? 12.286 4.793 -13.032 1.00 97.44 167 ASN A CA 1
ATOM 1370 C C . ASN A 1 167 ? 11.463 3.569 -12.601 1.00 97.44 167 ASN A C 1
ATOM 1372 O O . ASN A 1 167 ? 11.306 3.321 -11.407 1.00 97.44 167 ASN A O 1
ATOM 1376 N N . ILE A 1 168 ? 10.921 2.798 -13.547 1.00 97.94 168 ILE A N 1
ATOM 1377 C CA . ILE A 1 168 ? 10.098 1.617 -13.245 1.00 97.94 168 ILE A CA 1
ATOM 1378 C C . ILE A 1 168 ? 10.790 0.299 -13.610 1.00 97.94 168 ILE A C 1
ATOM 1380 O O . ILE A 1 168 ? 10.332 -0.773 -13.197 1.00 97.94 168 ILE A O 1
ATOM 1384 N N . LYS A 1 169 ? 11.913 0.348 -14.340 1.00 95.75 169 LYS A N 1
ATOM 1385 C CA . LYS A 1 169 ? 12.646 -0.826 -14.841 1.00 95.75 169 LYS A CA 1
ATOM 1386 C C . LYS A 1 169 ? 13.069 -1.781 -13.726 1.00 95.75 169 LYS A C 1
ATOM 1388 O O . LYS A 1 169 ? 12.946 -2.991 -13.895 1.00 95.75 169 LYS A O 1
ATOM 1393 N N . ASN A 1 170 ? 13.426 -1.261 -12.554 1.00 96.38 170 ASN A N 1
ATOM 1394 C CA . ASN A 1 170 ? 13.912 -2.075 -11.432 1.00 96.38 170 ASN A CA 1
ATOM 1395 C C . ASN A 1 170 ? 12.840 -2.377 -10.369 1.00 96.38 170 ASN A C 1
ATOM 1397 O O . ASN A 1 170 ? 13.091 -3.125 -9.427 1.00 96.38 170 ASN A O 1
ATOM 1401 N N . ILE A 1 171 ? 11.618 -1.849 -10.518 1.00 96.69 171 ILE A N 1
ATOM 1402 C CA . ILE A 1 171 ? 10.535 -2.117 -9.564 1.00 96.69 171 ILE A CA 1
ATOM 1403 C C . ILE A 1 171 ? 10.006 -3.542 -9.765 1.00 96.69 171 ILE A C 1
ATOM 1405 O O . ILE A 1 171 ? 9.497 -3.872 -10.838 1.00 96.69 171 ILE A O 1
ATOM 1409 N N . LYS A 1 172 ? 10.114 -4.383 -8.730 1.00 96.56 172 LYS A N 1
ATOM 1410 C CA . LYS A 1 172 ? 9.616 -5.772 -8.742 1.00 96.56 172 LYS A CA 1
ATOM 1411 C C . LYS A 1 172 ? 8.104 -5.872 -8.506 1.00 96.56 172 LYS A C 1
ATOM 1413 O O . LYS A 1 172 ? 7.469 -6.806 -8.985 1.00 96.56 172 LYS A O 1
ATOM 1418 N N . THR A 1 173 ? 7.517 -4.919 -7.781 1.00 96.94 173 THR A N 1
ATOM 1419 C CA . THR A 1 173 ? 6.078 -4.906 -7.482 1.00 96.94 173 THR A CA 1
ATOM 1420 C C . THR A 1 173 ? 5.262 -4.742 -8.764 1.00 96.94 173 THR A C 1
ATOM 1422 O O . THR A 1 173 ? 5.415 -3.752 -9.480 1.00 96.94 173 THR A O 1
ATOM 1425 N N . LYS A 1 174 ? 4.370 -5.700 -9.038 1.00 97.12 174 LYS A N 1
ATOM 1426 C CA . LYS A 1 174 ? 3.457 -5.645 -10.184 1.00 97.12 174 LYS A CA 1
ATOM 1427 C C . LYS A 1 174 ? 2.342 -4.629 -9.926 1.00 97.12 174 LYS A C 1
ATOM 1429 O O . LYS A 1 174 ? 1.708 -4.669 -8.869 1.00 97.12 174 LYS A O 1
ATOM 1434 N N . LEU A 1 175 ? 2.099 -3.740 -10.892 1.00 98.31 175 LEU A N 1
ATOM 1435 C CA . LEU A 1 175 ? 0.945 -2.841 -10.889 1.00 98.31 175 LEU A CA 1
ATOM 1436 C C . LEU A 1 175 ? -0.232 -3.545 -11.588 1.00 98.31 175 LEU A C 1
ATOM 1438 O O . LEU A 1 175 ? -0.092 -3.928 -12.749 1.00 98.31 175 LEU A O 1
ATOM 1442 N N . PRO A 1 176 ? -1.387 -3.713 -10.929 1.00 98.31 176 PRO A N 1
ATOM 1443 C CA . PRO A 1 176 ? -2.541 -4.358 -11.546 1.00 98.31 176 PRO A CA 1
ATOM 1444 C C . PRO A 1 176 ? -3.072 -3.601 -12.771 1.00 98.31 176 PRO A C 1
ATOM 1446 O O . PRO A 1 176 ? -3.258 -2.383 -12.730 1.00 98.31 176 PRO A O 1
ATOM 1449 N N . LYS A 1 177 ? -3.385 -4.344 -13.843 1.00 97.62 177 LYS A N 1
ATOM 1450 C CA . LYS A 1 177 ? -3.827 -3.802 -15.144 1.00 97.62 177 LYS A CA 1
ATOM 1451 C C . LYS A 1 177 ? -5.029 -2.864 -15.018 1.00 97.62 177 LYS A C 1
ATOM 1453 O O . LYS A 1 177 ? -5.019 -1.798 -15.623 1.00 97.62 177 LYS A O 1
ATOM 1458 N N . VAL A 1 178 ? -5.997 -3.219 -14.167 1.00 97.25 178 VAL A N 1
ATOM 1459 C CA . VAL A 1 178 ? -7.231 -2.448 -13.912 1.00 97.25 178 VAL A CA 1
ATOM 1460 C C . VAL A 1 178 ? -6.979 -1.000 -13.467 1.00 97.25 178 VAL A C 1
ATOM 1462 O O . VAL A 1 178 ? -7.835 -0.143 -13.645 1.00 97.25 178 VAL A O 1
ATOM 1465 N N . LEU A 1 179 ? -5.805 -0.696 -12.902 1.00 98.06 179 LEU A N 1
ATOM 1466 C CA . LEU A 1 179 ? -5.478 0.656 -12.439 1.00 98.06 179 LEU A CA 1
ATOM 1467 C C . LEU A 1 179 ? -4.896 1.557 -13.540 1.00 98.06 179 LEU A C 1
ATOM 1469 O O . LEU A 1 179 ? -4.817 2.772 -13.346 1.00 98.06 179 LEU A O 1
ATOM 1473 N N . ILE A 1 180 ? -4.425 0.991 -14.658 1.00 98.19 180 ILE A N 1
ATOM 1474 C CA . ILE A 1 180 ? -3.575 1.715 -15.619 1.00 98.19 180 ILE A CA 1
ATOM 1475 C C . ILE A 1 180 ? -3.877 1.433 -17.097 1.00 98.19 180 ILE A C 1
ATOM 1477 O O . ILE A 1 180 ? -3.427 2.207 -17.942 1.00 98.19 180 ILE A O 1
ATOM 1481 N N . SER A 1 181 ? -4.633 0.382 -17.430 1.00 97.12 181 SER A N 1
ATOM 1482 C CA . SER A 1 181 ? -4.899 -0.056 -18.812 1.00 97.12 181 SER A CA 1
ATOM 1483 C C . SER A 1 181 ? -5.354 1.084 -19.719 1.00 97.12 181 SER A C 1
ATOM 1485 O O . SER A 1 181 ? -4.743 1.323 -20.759 1.00 97.12 181 SER A O 1
ATOM 1487 N N . ASP A 1 182 ? -6.361 1.841 -19.295 1.00 97.31 182 ASP A N 1
ATOM 1488 C CA . ASP A 1 182 ? -6.978 2.886 -20.117 1.00 97.31 182 ASP A CA 1
ATOM 1489 C C . ASP A 1 182 ? -6.007 4.043 -20.363 1.00 97.31 182 ASP A C 1
ATOM 1491 O O . ASP A 1 182 ? -5.933 4.609 -21.457 1.00 97.31 182 ASP A O 1
ATOM 1495 N N . TYR A 1 183 ? -5.202 4.362 -19.345 1.00 98.19 183 TYR A N 1
ATOM 1496 C CA . TYR A 1 183 ? -4.161 5.378 -19.437 1.00 98.19 183 TYR A CA 1
ATOM 1497 C C . TYR A 1 183 ? -3.058 4.938 -20.403 1.00 98.19 183 TYR A C 1
ATOM 1499 O O . TYR A 1 183 ? -2.672 5.700 -21.286 1.00 98.19 183 TYR A O 1
ATOM 1507 N N . TYR A 1 184 ? -2.595 3.692 -20.285 1.00 98.44 184 TYR A N 1
ATOM 1508 C CA . TYR A 1 184 ? -1.613 3.115 -21.198 1.00 98.44 184 TYR A CA 1
ATOM 1509 C C . TYR A 1 184 ? -2.115 3.123 -22.648 1.00 98.44 184 TYR A C 1
ATOM 1511 O O . TYR A 1 184 ? -1.413 3.610 -23.532 1.00 98.44 184 TYR A O 1
ATOM 1519 N N . MET A 1 185 ? -3.344 2.658 -22.896 1.00 98.12 185 MET A N 1
ATOM 1520 C CA . MET A 1 185 ? -3.915 2.589 -24.246 1.00 98.12 185 MET A CA 1
ATOM 1521 C C . MET A 1 185 ? -4.044 3.970 -24.898 1.00 98.12 185 MET A C 1
ATOM 1523 O O . MET A 1 185 ? -3.774 4.107 -26.092 1.00 98.12 185 MET A O 1
ATOM 1527 N N . ARG A 1 186 ? -4.383 5.008 -24.121 1.00 98.19 186 ARG A N 1
ATOM 1528 C CA . ARG A 1 186 ? -4.442 6.394 -24.610 1.00 98.19 186 ARG A CA 1
ATOM 1529 C C . ARG A 1 186 ? -3.093 6.884 -25.138 1.00 98.19 186 ARG A C 1
ATOM 1531 O O . ARG A 1 186 ? -3.055 7.496 -26.199 1.00 98.19 186 ARG A O 1
ATOM 1538 N N . TYR A 1 187 ? -2.005 6.627 -24.415 1.00 98.06 187 TYR A N 1
ATOM 1539 C CA . TYR A 1 187 ? -0.662 7.057 -24.824 1.00 98.06 187 TYR A CA 1
ATOM 1540 C C . TYR A 1 187 ? -0.048 6.135 -25.877 1.00 98.06 187 TYR A C 1
ATOM 1542 O O . TYR A 1 187 ? 0.650 6.612 -26.762 1.00 98.06 187 TYR A O 1
ATOM 1550 N N . LYS A 1 188 ? -0.383 4.839 -25.868 1.00 97.69 188 LYS A N 1
ATOM 1551 C CA . LYS A 1 188 ? 0.012 3.904 -26.928 1.00 97.69 188 LYS A CA 1
ATOM 1552 C C . LYS A 1 188 ? -0.434 4.382 -28.310 1.00 97.69 188 LYS A C 1
ATOM 1554 O O . LYS A 1 188 ? 0.359 4.333 -29.236 1.00 97.69 188 LYS A O 1
ATOM 1559 N N . LYS A 1 189 ? -1.671 4.876 -28.435 1.00 97.06 189 LYS A N 1
ATOM 1560 C CA . LYS A 1 189 ? -2.207 5.419 -29.698 1.00 97.06 189 LYS A CA 1
ATOM 1561 C C . LYS A 1 189 ? -1.508 6.703 -30.168 1.00 97.06 189 LYS A C 1
ATOM 1563 O O . LYS A 1 189 ? -1.622 7.047 -31.333 1.00 97.06 189 LYS A O 1
ATOM 1568 N N . ARG A 1 190 ? -0.836 7.427 -29.266 1.00 97.62 190 ARG A N 1
ATOM 1569 C CA . ARG A 1 190 ? -0.175 8.714 -29.546 1.00 97.62 190 ARG A CA 1
ATOM 1570 C C . ARG A 1 190 ? 1.321 8.580 -29.821 1.00 97.62 190 ARG A C 1
ATOM 1572 O O . ARG A 1 190 ? 1.947 9.564 -30.194 1.00 97.62 190 ARG A O 1
ATOM 1579 N N . ALA A 1 191 ? 1.903 7.412 -29.571 1.00 97.00 191 ALA A N 1
ATOM 1580 C CA . ALA A 1 191 ? 3.319 7.182 -29.797 1.00 97.00 191 ALA A CA 1
ATOM 1581 C C . ALA A 1 191 ? 3.573 6.890 -31.278 1.00 97.00 191 ALA A C 1
ATOM 1583 O O . ALA A 1 191 ? 2.994 5.955 -31.825 1.00 97.00 191 ALA A O 1
ATOM 1584 N N . SER A 1 192 ? 4.458 7.665 -31.899 1.00 95.00 192 SER A N 1
ATOM 1585 C CA . SER A 1 192 ? 4.851 7.504 -33.306 1.00 95.00 192 SER A CA 1
ATOM 1586 C C . SER A 1 192 ? 6.338 7.177 -33.462 1.00 95.00 192 SER A C 1
ATOM 1588 O O . SER A 1 192 ? 6.716 6.415 -34.345 1.00 95.00 192 SER A O 1
ATOM 1590 N N . GLY A 1 193 ? 7.194 7.696 -32.575 1.00 95.06 193 GLY A N 1
ATOM 1591 C CA . GLY A 1 193 ? 8.642 7.515 -32.674 1.00 95.06 193 GLY A CA 1
ATOM 1592 C C . GLY A 1 193 ? 9.119 6.139 -32.203 1.00 95.06 193 GLY A C 1
ATOM 1593 O O . GLY A 1 193 ? 8.671 5.637 -31.169 1.00 95.06 193 GLY A O 1
ATOM 1594 N N . HIS A 1 194 ? 10.118 5.572 -32.888 1.00 95.44 194 HIS A N 1
ATOM 1595 C CA . HIS A 1 194 ? 10.723 4.281 -32.528 1.00 95.44 194 HIS A CA 1
ATOM 1596 C C . HIS A 1 194 ? 11.156 4.226 -31.049 1.00 95.44 194 HIS A C 1
ATOM 1598 O O . HIS A 1 194 ? 10.804 3.293 -30.327 1.00 95.44 194 HIS A O 1
ATOM 1604 N N . LYS A 1 195 ? 11.820 5.280 -30.547 1.00 96.00 195 LYS A N 1
ATOM 1605 C CA . LYS A 1 195 ? 12.222 5.395 -29.131 1.00 96.00 195 LYS A CA 1
ATOM 1606 C C . LYS A 1 195 ? 11.027 5.301 -28.175 1.00 96.00 195 LYS A C 1
ATOM 1608 O O . LYS A 1 195 ? 11.103 4.594 -27.170 1.00 96.00 195 LYS A O 1
ATOM 1613 N N . GLN A 1 196 ? 9.917 5.973 -28.490 1.00 97.50 196 GLN A N 1
ATOM 1614 C CA . GLN A 1 196 ? 8.705 5.949 -27.664 1.00 97.50 196 GLN A CA 1
ATOM 1615 C C . GLN A 1 196 ? 8.069 4.557 -27.658 1.00 97.50 196 GLN A C 1
ATOM 1617 O O . GLN A 1 196 ? 7.717 4.042 -26.595 1.00 97.50 196 GLN A O 1
ATOM 1622 N N . LEU A 1 197 ? 7.966 3.921 -28.829 1.00 97.44 197 LEU A N 1
ATOM 1623 C CA . LEU A 1 197 ? 7.402 2.578 -28.975 1.00 97.44 197 LEU A CA 1
ATOM 1624 C C . LEU A 1 197 ? 8.237 1.531 -28.224 1.00 97.44 197 LEU A C 1
ATOM 1626 O O . LEU A 1 197 ? 7.672 0.684 -27.528 1.00 97.44 197 LEU A O 1
ATOM 1630 N N . THR A 1 198 ? 9.567 1.636 -28.269 1.00 96.75 198 THR A N 1
ATOM 1631 C CA . THR A 1 198 ? 10.484 0.779 -27.502 1.00 96.75 198 THR A CA 1
ATOM 1632 C C . THR A 1 198 ? 10.273 0.934 -25.996 1.00 96.75 198 THR A C 1
ATOM 1634 O O . THR A 1 198 ? 10.125 -0.059 -25.280 1.00 96.75 198 THR A O 1
ATOM 1637 N N . GLN A 1 199 ? 10.160 2.168 -25.502 1.00 98.06 199 GLN A N 1
ATOM 1638 C CA . GLN A 1 199 ? 9.895 2.433 -24.084 1.00 98.06 199 GLN A CA 1
ATOM 1639 C C . GLN A 1 199 ? 8.510 1.922 -23.661 1.00 98.06 199 GLN A C 1
ATOM 1641 O O . GLN A 1 199 ? 8.379 1.238 -22.643 1.00 98.06 199 GLN A O 1
ATOM 1646 N N . LEU A 1 200 ? 7.479 2.130 -24.486 1.00 97.75 200 LEU A N 1
ATOM 1647 C CA . LEU A 1 200 ? 6.150 1.559 -24.258 1.00 97.75 200 LEU A CA 1
ATOM 1648 C C . LEU A 1 200 ? 6.139 0.032 -24.277 1.00 97.75 200 LEU A C 1
ATOM 1650 O O . LEU A 1 200 ? 5.325 -0.551 -23.564 1.00 97.75 200 LEU A O 1
ATOM 1654 N N . ARG A 1 201 ? 7.002 -0.628 -25.057 1.00 97.50 201 ARG A N 1
ATOM 1655 C CA . ARG A 1 201 ? 7.134 -2.094 -25.063 1.00 97.50 201 ARG A CA 1
ATOM 1656 C C . ARG A 1 201 ? 7.708 -2.604 -23.740 1.00 97.50 201 ARG A C 1
ATOM 1658 O O . ARG A 1 201 ? 7.192 -3.584 -23.203 1.00 97.50 201 ARG A O 1
ATOM 1665 N N . ILE A 1 202 ? 8.698 -1.910 -23.169 1.00 97.12 202 ILE A N 1
ATOM 1666 C CA . ILE A 1 202 ? 9.233 -2.213 -21.828 1.00 97.12 202 ILE A CA 1
ATOM 1667 C C . ILE A 1 202 ? 8.132 -2.054 -20.770 1.00 97.12 202 ILE A C 1
ATOM 1669 O O . ILE A 1 202 ? 7.924 -2.951 -19.948 1.00 97.12 202 ILE A O 1
ATOM 1673 N N . ILE A 1 203 ? 7.389 -0.942 -20.819 1.00 98.00 203 ILE A N 1
ATOM 1674 C CA . ILE A 1 203 ? 6.274 -0.672 -19.899 1.00 98.00 203 ILE A CA 1
ATOM 1675 C C . ILE A 1 203 ? 5.167 -1.727 -20.061 1.00 98.00 203 ILE A C 1
ATOM 1677 O O . ILE A 1 203 ? 4.665 -2.246 -19.067 1.00 98.00 203 ILE A O 1
ATOM 1681 N N . ALA A 1 204 ? 4.818 -2.100 -21.296 1.00 97.69 204 ALA A N 1
ATOM 1682 C CA . ALA A 1 204 ? 3.807 -3.117 -21.581 1.00 97.69 204 ALA A CA 1
ATOM 1683 C C . ALA A 1 204 ? 4.190 -4.477 -21.003 1.00 97.69 204 ALA A C 1
ATOM 1685 O O . ALA A 1 204 ? 3.368 -5.105 -20.344 1.00 97.69 204 ALA A O 1
ATOM 1686 N N . LYS A 1 205 ? 5.449 -4.899 -21.186 1.00 97.50 205 LYS A N 1
ATOM 1687 C CA . LYS A 1 205 ? 5.973 -6.154 -20.632 1.00 97.50 205 LYS A CA 1
ATOM 1688 C C . LYS A 1 205 ? 5.840 -6.181 -19.108 1.00 97.50 205 LYS A C 1
ATOM 1690 O O . LYS A 1 205 ? 5.385 -7.173 -18.553 1.00 97.50 205 LYS A O 1
ATOM 1695 N N . LYS A 1 206 ? 6.171 -5.073 -18.436 1.00 96.88 206 LYS A N 1
ATOM 1696 C CA . LYS A 1 206 ? 6.019 -4.904 -16.979 1.00 96.88 206 LYS A CA 1
ATOM 1697 C C . LYS A 1 206 ? 4.569 -4.978 -16.501 1.00 96.88 206 LYS A C 1
ATOM 1699 O O . LYS A 1 206 ? 4.314 -5.492 -15.416 1.00 96.88 206 LYS A O 1
ATOM 1704 N N . LEU A 1 207 ? 3.644 -4.453 -17.299 1.00 97.00 207 LEU A N 1
ATOM 1705 C CA . LEU A 1 207 ? 2.208 -4.473 -17.023 1.00 97.00 207 LEU A CA 1
ATOM 1706 C C . LEU A 1 207 ? 1.510 -5.737 -17.539 1.00 97.00 207 LEU A C 1
ATOM 1708 O O . LEU A 1 207 ? 0.304 -5.865 -17.349 1.00 97.00 207 LEU A O 1
ATOM 1712 N N . GLU A 1 208 ? 2.232 -6.644 -18.205 1.00 97.19 208 GLU A N 1
ATOM 1713 C CA . GLU A 1 208 ? 1.676 -7.806 -18.910 1.00 97.19 208 GLU A CA 1
ATOM 1714 C C . GLU A 1 208 ? 0.564 -7.409 -19.911 1.00 97.19 208 GLU A C 1
ATOM 1716 O O . GLU A 1 208 ? -0.473 -8.065 -20.032 1.00 97.19 208 GLU A O 1
ATOM 1721 N N . LEU A 1 209 ? 0.751 -6.284 -20.605 1.00 96.44 209 LEU A N 1
ATOM 1722 C CA . LEU A 1 209 ? -0.143 -5.770 -21.646 1.00 96.44 209 LEU A CA 1
ATOM 1723 C C . LEU A 1 209 ? 0.429 -6.051 -23.040 1.00 96.44 209 LEU A C 1
ATOM 1725 O O . LEU A 1 209 ? 1.640 -6.192 -23.218 1.00 96.44 209 LEU A O 1
ATOM 1729 N N . LYS A 1 210 ? -0.437 -6.053 -24.060 1.00 96.50 210 LYS A N 1
ATOM 1730 C CA . LYS A 1 210 ? -0.006 -6.135 -25.462 1.00 96.50 210 LYS A CA 1
ATOM 1731 C C . LYS A 1 210 ? 0.764 -4.864 -25.846 1.00 96.50 210 LYS A C 1
ATOM 1733 O O . LYS A 1 210 ? 0.174 -3.783 -25.954 1.00 96.50 210 LYS A O 1
ATOM 1738 N N . GLY A 1 211 ? 2.069 -5.001 -26.082 1.00 93.81 211 GLY A N 1
ATOM 1739 C CA . GLY A 1 211 ? 2.939 -3.909 -26.533 1.00 93.81 211 GLY A CA 1
ATOM 1740 C C . GLY A 1 211 ? 2.560 -3.360 -27.918 1.00 93.81 211 GLY A C 1
ATOM 1741 O O . GLY A 1 211 ? 1.732 -3.954 -28.619 1.00 93.81 211 GLY A O 1
ATOM 1742 N N . PRO A 1 212 ? 3.083 -2.187 -28.313 1.00 94.88 212 PRO A N 1
ATOM 1743 C CA . PRO A 1 212 ? 2.993 -1.734 -29.696 1.00 94.88 212 PRO A CA 1
ATOM 1744 C C . PRO A 1 212 ? 3.876 -2.593 -30.610 1.00 94.88 212 PRO A C 1
ATOM 1746 O O . PRO A 1 212 ? 4.896 -3.127 -30.165 1.00 94.88 212 PRO A O 1
ATOM 1749 N N . ALA A 1 213 ? 3.485 -2.710 -31.879 1.00 92.19 213 ALA A N 1
ATOM 1750 C CA . ALA A 1 213 ? 4.382 -3.208 -32.912 1.00 92.19 213 ALA A CA 1
ATOM 1751 C C . ALA A 1 213 ? 5.486 -2.166 -33.138 1.00 92.19 213 ALA A C 1
ATOM 1753 O O . ALA A 1 213 ? 5.212 -0.965 -33.128 1.00 92.19 213 ALA A O 1
ATOM 1754 N N . LEU A 1 214 ? 6.727 -2.621 -33.296 1.00 90.56 214 LEU A N 1
ATOM 1755 C CA . LEU A 1 214 ? 7.798 -1.742 -33.752 1.00 90.56 214 LEU A CA 1
ATOM 1756 C C . LEU A 1 214 ? 7.702 -1.650 -35.280 1.00 90.56 214 LEU A C 1
ATOM 1758 O O . LEU A 1 214 ? 7.454 -2.685 -35.906 1.00 90.56 214 LEU A O 1
ATOM 1762 N N . PRO A 1 215 ? 7.873 -0.460 -35.882 1.00 84.75 215 PRO A N 1
ATOM 1763 C CA . PRO A 1 215 ? 8.011 -0.365 -37.327 1.00 84.75 215 PRO A CA 1
ATOM 1764 C C . PRO A 1 215 ? 9.181 -1.257 -37.751 1.00 84.75 215 PRO A C 1
ATOM 1766 O O . PRO A 1 215 ? 10.242 -1.222 -37.120 1.00 84.75 215 PRO A O 1
ATOM 1769 N N . LYS A 1 216 ? 8.962 -2.099 -38.769 1.00 80.00 216 LYS A N 1
ATOM 1770 C CA . LYS A 1 216 ? 10.042 -2.853 -39.411 1.00 80.00 216 LYS A CA 1
ATOM 1771 C C . LYS A 1 216 ? 11.021 -1.809 -39.931 1.00 80.00 216 LYS A C 1
ATOM 1773 O O . LYS A 1 216 ? 10.612 -0.949 -40.701 1.00 80.00 216 LYS A O 1
ATOM 1778 N N . ASN A 1 217 ? 12.243 -1.807 -39.415 1.00 70.50 217 ASN A N 1
ATOM 1779 C CA . ASN A 1 217 ? 13.229 -0.798 -39.768 1.00 70.50 217 ASN A CA 1
ATOM 1780 C C . ASN A 1 217 ? 13.650 -1.066 -41.226 1.00 70.50 217 ASN A C 1
ATOM 1782 O O . ASN A 1 217 ? 14.225 -2.126 -41.460 1.00 70.50 217 ASN A O 1
ATOM 1786 N N . PRO A 1 218 ? 13.357 -0.186 -42.201 1.00 55.78 218 PRO A N 1
ATOM 1787 C CA . PRO A 1 218 ? 13.646 -0.464 -43.610 1.00 55.78 218 PRO A CA 1
ATOM 1788 C C . PRO A 1 218 ? 15.147 -0.409 -43.949 1.00 55.78 218 PRO A C 1
ATOM 1790 O O . PRO A 1 218 ? 15.525 -0.812 -45.037 1.00 55.78 218 PRO A O 1
ATOM 1793 N N . HIS A 1 219 ? 15.996 0.034 -43.013 1.00 55.84 219 HIS A N 1
ATOM 1794 C CA . HIS A 1 219 ? 17.457 0.113 -43.169 1.00 55.84 219 HIS A CA 1
ATOM 1795 C C . HIS A 1 219 ? 18.241 -0.752 -42.173 1.00 55.84 219 HIS A C 1
ATOM 1797 O O . HIS A 1 219 ? 19.428 -0.528 -41.965 1.00 55.84 219 HIS A O 1
ATOM 1803 N N . ALA A 1 220 ? 17.608 -1.745 -41.541 1.00 51.19 220 ALA A N 1
ATOM 1804 C CA . ALA A 1 220 ? 18.378 -2.828 -40.930 1.00 51.19 220 ALA A CA 1
ATOM 1805 C C . ALA A 1 220 ? 18.771 -3.828 -42.031 1.00 51.19 220 ALA A C 1
ATOM 1807 O O . ALA A 1 220 ? 18.321 -4.970 -42.018 1.00 51.19 220 ALA A O 1
ATOM 1808 N N . GLU A 1 221 ? 19.546 -3.360 -43.016 1.00 45.16 221 GLU A N 1
ATOM 1809 C CA . GLU A 1 221 ? 20.364 -4.252 -43.828 1.00 45.16 221 GLU A CA 1
ATOM 1810 C C . GLU A 1 221 ? 21.350 -4.921 -42.880 1.00 45.16 221 GLU A C 1
ATOM 1812 O O . GLU A 1 221 ? 22.066 -4.283 -42.104 1.00 45.16 221 GLU A O 1
ATOM 1817 N N . THR A 1 222 ? 21.265 -6.237 -42.888 1.00 47.25 222 THR A N 1
ATOM 1818 C CA . THR A 1 222 ? 22.060 -7.187 -42.141 1.00 47.25 222 THR A CA 1
ATOM 1819 C C . THR A 1 222 ? 23.535 -6.972 -42.474 1.00 47.25 222 THR A C 1
ATOM 1821 O O . THR A 1 222 ? 24.064 -7.535 -43.424 1.00 47.25 222 THR A O 1
ATOM 1824 N N . VAL A 1 223 ? 24.232 -6.165 -41.675 1.00 48.88 223 VAL A N 1
ATOM 1825 C CA . VAL A 1 223 ? 25.654 -6.417 -41.440 1.00 48.88 223 VAL A CA 1
ATOM 1826 C C . VAL A 1 223 ? 25.677 -7.563 -40.437 1.00 48.88 223 VAL A C 1
ATOM 1828 O O . VAL A 1 223 ? 25.574 -7.344 -39.229 1.00 48.88 223 VAL A O 1
ATOM 1831 N N . GLU A 1 224 ? 25.686 -8.795 -40.950 1.00 46.59 224 GLU A N 1
ATOM 1832 C CA . GLU A 1 224 ? 25.986 -9.989 -40.161 1.00 46.59 224 GLU A CA 1
ATOM 1833 C C . GLU A 1 224 ? 27.433 -9.877 -39.670 1.00 46.59 224 GLU A C 1
ATOM 1835 O O . GLU A 1 224 ? 28.387 -10.327 -40.299 1.00 46.59 224 GLU A O 1
ATOM 1840 N N . GLU A 1 225 ? 27.609 -9.197 -38.541 1.00 50.03 225 GLU A N 1
ATOM 1841 C CA . GLU A 1 225 ? 28.814 -9.329 -37.742 1.00 50.03 225 GLU A CA 1
ATOM 1842 C C . GLU A 1 225 ? 28.765 -10.736 -37.112 1.00 50.03 225 GLU A C 1
ATOM 1844 O O . GLU A 1 225 ? 27.763 -11.070 -36.473 1.00 50.03 225 GLU A O 1
ATOM 1849 N N . PRO A 1 226 ? 29.782 -11.593 -37.325 1.00 51.44 226 PRO A N 1
ATOM 1850 C CA . PRO A 1 226 ? 29.689 -13.023 -37.044 1.00 51.44 226 PRO A CA 1
ATOM 1851 C C . PRO A 1 226 ? 29.318 -13.271 -35.578 1.00 51.44 226 PRO A C 1
ATOM 1853 O O . PRO A 1 226 ? 30.006 -12.792 -34.668 1.00 51.44 226 PRO A O 1
ATOM 1856 N N . GLU A 1 227 ? 28.232 -14.023 -35.359 1.00 53.97 227 GLU A N 1
ATOM 1857 C CA . GLU A 1 227 ? 27.611 -14.275 -34.046 1.00 53.97 227 GLU A CA 1
ATOM 1858 C C . GLU A 1 227 ? 28.621 -14.778 -32.991 1.00 53.97 227 GLU A C 1
ATOM 1860 O O . GLU A 1 227 ? 28.505 -14.462 -31.800 1.00 53.97 227 GLU A O 1
ATOM 1865 N N . ASP A 1 228 ? 29.687 -15.447 -33.434 1.00 57.84 228 ASP A N 1
ATOM 1866 C CA . ASP A 1 228 ? 30.773 -15.956 -32.594 1.00 57.84 228 ASP A CA 1
ATOM 1867 C C . ASP A 1 228 ? 31.597 -14.855 -31.901 1.00 57.84 228 ASP A C 1
ATOM 1869 O O . ASP A 1 228 ? 32.041 -15.028 -30.759 1.00 57.84 228 ASP A O 1
ATOM 1873 N N . LYS A 1 229 ? 31.771 -13.679 -32.524 1.00 54.72 229 LYS A N 1
ATOM 1874 C CA . LYS A 1 229 ? 32.504 -12.557 -31.903 1.00 54.72 229 LYS A CA 1
ATOM 1875 C C . LYS A 1 229 ? 31.662 -11.857 -30.837 1.00 54.72 229 LYS A C 1
ATOM 1877 O O . LYS A 1 229 ? 32.187 -11.507 -29.777 1.00 54.72 229 LYS A O 1
ATOM 1882 N N . ILE A 1 230 ? 30.356 -11.706 -31.061 1.00 56.78 230 ILE A N 1
ATOM 1883 C CA . ILE A 1 230 ? 29.439 -11.061 -30.106 1.00 56.78 230 ILE A CA 1
ATOM 1884 C C . ILE A 1 230 ? 29.296 -11.920 -28.838 1.00 56.78 230 ILE A C 1
ATOM 1886 O O . ILE A 1 230 ? 29.375 -11.394 -27.723 1.00 56.78 230 ILE A O 1
ATOM 1890 N N . ALA A 1 231 ? 29.188 -13.246 -28.983 1.00 62.69 231 ALA A N 1
ATOM 1891 C CA . ALA A 1 231 ? 29.136 -14.175 -27.853 1.00 62.69 231 ALA A CA 1
ATOM 1892 C C . ALA A 1 231 ? 30.426 -14.151 -27.007 1.00 62.69 231 ALA A C 1
ATOM 1894 O O . ALA A 1 231 ? 30.361 -14.133 -25.771 1.00 62.69 231 ALA A O 1
ATOM 1895 N N . TRP A 1 232 ? 31.596 -14.077 -27.651 1.00 65.81 232 TRP A N 1
ATOM 1896 C CA . TRP A 1 232 ? 32.891 -13.995 -26.969 1.00 65.81 232 TRP A CA 1
ATOM 1897 C C . TRP A 1 232 ? 33.061 -12.687 -26.175 1.00 65.81 232 TRP A C 1
ATOM 1899 O O . TRP A 1 232 ? 33.433 -12.720 -24.995 1.00 65.81 232 TRP A O 1
ATOM 1909 N N . TYR A 1 233 ? 32.706 -11.536 -26.764 1.00 60.38 233 TYR A N 1
ATOM 1910 C CA . TYR A 1 233 ? 32.759 -10.236 -26.078 1.00 60.38 233 TYR A CA 1
ATOM 1911 C C . TYR A 1 233 ? 31.746 -10.130 -24.927 1.00 60.38 233 TYR A C 1
ATOM 1913 O O . TYR A 1 233 ? 32.078 -9.609 -23.855 1.00 60.38 233 TYR A O 1
ATOM 1921 N N . GLU A 1 234 ? 30.526 -10.651 -25.089 1.00 68.62 234 GLU A N 1
ATOM 1922 C CA . GLU A 1 234 ? 29.544 -10.684 -24.001 1.00 68.62 234 GLU A CA 1
ATOM 1923 C C . GLU A 1 234 ? 29.960 -11.608 -22.850 1.00 68.62 234 GLU A C 1
ATOM 1925 O O . GLU A 1 234 ? 29.702 -11.281 -21.686 1.00 68.62 234 GLU A O 1
ATOM 1930 N N . SER A 1 235 ? 30.604 -12.739 -23.154 1.00 66.94 235 SER A N 1
ATOM 1931 C CA . SER A 1 235 ? 31.135 -13.671 -22.154 1.00 66.94 235 SER A CA 1
ATOM 1932 C C . SER A 1 235 ? 32.239 -13.013 -21.316 1.00 66.94 235 SER A C 1
ATOM 1934 O O . SER A 1 235 ? 32.115 -12.912 -20.091 1.00 66.94 235 SER A O 1
ATOM 1936 N N . LYS A 1 236 ? 33.239 -12.408 -21.976 1.00 67.69 236 LYS A N 1
ATOM 1937 C CA . LYS A 1 236 ? 34.331 -11.655 -21.326 1.00 67.69 236 LYS A CA 1
ATOM 1938 C C . LYS A 1 236 ? 33.815 -10.501 -20.460 1.00 67.69 236 LYS A C 1
ATOM 1940 O O . LYS A 1 236 ? 34.297 -10.286 -19.347 1.00 67.69 236 LYS A O 1
ATOM 1945 N N . LYS A 1 237 ? 32.796 -9.769 -20.926 1.00 63.41 237 LYS A N 1
ATOM 1946 C CA . LYS A 1 237 ? 32.187 -8.660 -20.171 1.00 63.41 237 LYS A CA 1
ATOM 1947 C C . LYS A 1 237 ? 31.426 -9.147 -18.932 1.00 63.41 237 LYS A C 1
ATOM 1949 O O . LYS A 1 237 ? 31.497 -8.508 -17.880 1.00 63.41 237 LYS A O 1
ATOM 1954 N N . LYS A 1 238 ? 30.723 -10.283 -19.021 1.00 65.25 238 LYS A N 1
ATOM 1955 C CA . LYS A 1 238 ? 30.037 -10.914 -17.876 1.00 65.25 238 LYS A CA 1
ATOM 1956 C C . LYS A 1 238 ? 31.040 -11.425 -16.831 1.00 65.25 238 LYS A C 1
ATOM 1958 O O . LYS A 1 238 ? 30.790 -11.256 -15.637 1.00 65.25 238 LYS A O 1
ATOM 1963 N N . GLU A 1 239 ? 32.187 -11.960 -17.251 1.00 65.88 239 GLU A N 1
ATOM 1964 C CA . GLU A 1 239 ? 33.271 -12.368 -16.343 1.00 65.88 239 GLU A CA 1
ATOM 1965 C C . GLU A 1 239 ? 33.936 -11.179 -15.639 1.00 65.88 239 GLU A C 1
ATOM 1967 O O . GLU A 1 239 ? 34.061 -11.195 -14.412 1.00 65.88 239 GLU A O 1
ATOM 1972 N N . ALA A 1 240 ? 34.266 -10.107 -16.366 1.00 61.88 240 ALA A N 1
ATOM 1973 C CA . ALA A 1 240 ? 34.857 -8.900 -15.783 1.00 61.88 240 ALA A CA 1
ATOM 1974 C C . ALA A 1 240 ? 33.944 -8.259 -14.717 1.00 61.88 240 ALA A C 1
ATOM 1976 O O . ALA A 1 240 ? 34.396 -7.891 -13.628 1.00 61.88 240 ALA A O 1
ATOM 1977 N N . HIS A 1 241 ? 32.632 -8.199 -14.974 1.00 62.41 241 HIS A N 1
ATOM 1978 C CA . HIS A 1 241 ? 31.661 -7.723 -13.983 1.00 62.41 241 HIS A CA 1
ATOM 1979 C C . HIS A 1 241 ? 31.548 -8.647 -12.761 1.00 62.41 241 HIS A C 1
ATOM 1981 O O . HIS A 1 241 ? 31.349 -8.159 -11.646 1.00 62.41 241 HIS A O 1
ATOM 1987 N N . LYS A 1 242 ? 31.703 -9.966 -12.935 1.00 68.69 242 LYS A N 1
ATOM 1988 C CA . LYS A 1 242 ? 31.667 -10.940 -11.833 1.00 68.69 242 LYS A CA 1
ATOM 1989 C C . LYS A 1 242 ? 32.893 -10.811 -10.922 1.00 68.69 242 LYS A C 1
ATOM 1991 O O . LYS A 1 242 ? 32.745 -10.898 -9.703 1.00 68.69 242 LYS A O 1
ATOM 1996 N N . ILE A 1 243 ? 34.072 -10.554 -11.493 1.00 71.00 243 ILE A N 1
ATOM 1997 C CA . ILE A 1 243 ? 35.321 -10.328 -10.746 1.00 71.00 243 ILE A CA 1
ATOM 1998 C C . ILE A 1 243 ? 35.234 -9.019 -9.950 1.00 71.00 243 ILE A C 1
ATOM 2000 O O . ILE A 1 243 ? 35.413 -9.030 -8.732 1.00 71.00 243 ILE A O 1
ATOM 2004 N N . SER A 1 244 ? 34.826 -7.922 -10.598 1.00 76.94 244 SER A N 1
ATOM 2005 C CA . SER A 1 244 ? 34.669 -6.614 -9.944 1.00 76.94 244 SER A CA 1
ATOM 2006 C C . SER A 1 244 ? 33.641 -6.641 -8.799 1.00 76.94 244 SER A C 1
ATOM 2008 O O . SER A 1 244 ? 33.888 -6.110 -7.714 1.00 76.94 244 SER A O 1
ATOM 2010 N N . ALA A 1 245 ? 32.509 -7.333 -8.985 1.00 75.19 245 ALA A N 1
ATOM 2011 C CA . ALA A 1 245 ? 31.507 -7.498 -7.931 1.00 75.19 245 ALA A CA 1
ATOM 2012 C C . ALA A 1 245 ? 32.032 -8.318 -6.737 1.00 75.19 245 ALA A C 1
ATOM 2014 O O . ALA A 1 245 ? 31.717 -8.008 -5.584 1.00 75.19 245 ALA A O 1
ATOM 2015 N N . LYS A 1 246 ? 32.858 -9.341 -6.995 1.00 80.75 246 LYS A N 1
ATOM 2016 C CA . LYS A 1 246 ? 33.481 -10.154 -5.945 1.00 80.75 246 LYS A CA 1
ATOM 2017 C C . LYS A 1 246 ? 34.478 -9.328 -5.129 1.00 80.75 246 LYS A C 1
ATOM 2019 O O . LYS A 1 246 ? 34.413 -9.359 -3.902 1.00 80.75 246 LYS A O 1
ATOM 2024 N N . GLU A 1 247 ? 35.325 -8.531 -5.773 1.00 83.25 247 GLU A N 1
ATOM 2025 C CA . GLU A 1 247 ? 36.261 -7.634 -5.080 1.00 83.25 247 GLU A CA 1
ATOM 2026 C C . GLU A 1 247 ? 35.544 -6.583 -4.226 1.00 83.25 247 GLU A C 1
ATOM 2028 O O . GLU A 1 247 ? 35.911 -6.371 -3.067 1.00 83.25 247 GLU A O 1
ATOM 2033 N N . ALA A 1 248 ? 34.473 -5.979 -4.750 1.00 82.19 248 ALA A N 1
ATOM 2034 C CA . ALA A 1 248 ? 33.654 -5.035 -3.994 1.00 82.19 248 ALA A CA 1
ATOM 2035 C C . ALA A 1 248 ? 33.028 -5.696 -2.752 1.00 82.19 248 ALA A C 1
ATOM 2037 O O . ALA A 1 248 ? 33.023 -5.103 -1.673 1.00 82.19 248 ALA A O 1
ATOM 2038 N N . SER A 1 249 ? 32.562 -6.947 -2.875 1.00 86.31 249 SER A N 1
ATOM 2039 C CA . SER A 1 249 ? 31.999 -7.699 -1.745 1.00 86.31 249 SER A CA 1
ATOM 2040 C C . SER A 1 249 ? 33.037 -8.006 -0.658 1.00 86.31 249 SER A C 1
ATOM 2042 O O . SER A 1 249 ? 32.730 -7.911 0.531 1.00 86.31 249 SER A O 1
ATOM 2044 N N . ILE A 1 250 ? 34.285 -8.298 -1.047 1.00 89.00 250 ILE A N 1
ATOM 2045 C CA . ILE A 1 250 ? 35.389 -8.565 -0.115 1.00 89.00 250 ILE A CA 1
ATOM 2046 C C . ILE A 1 250 ? 35.773 -7.289 0.637 1.00 89.00 250 ILE A C 1
ATOM 2048 O O . ILE A 1 250 ? 35.874 -7.323 1.865 1.00 89.00 250 ILE A O 1
ATOM 2052 N N . LYS A 1 251 ? 35.930 -6.162 -0.070 1.00 91.06 251 LYS A N 1
ATOM 2053 C CA . LYS A 1 251 ? 36.235 -4.861 0.551 1.00 91.06 251 LYS A CA 1
ATOM 2054 C C . LYS A 1 251 ? 35.142 -4.443 1.536 1.00 91.06 251 LYS A C 1
ATOM 2056 O O . LYS A 1 251 ? 35.444 -4.045 2.659 1.00 91.06 251 LYS A O 1
ATOM 2061 N N . LEU A 1 252 ? 33.874 -4.616 1.156 1.00 92.50 252 LEU A N 1
ATOM 2062 C CA . LEU A 1 252 ? 32.733 -4.293 2.014 1.00 92.50 252 LEU A CA 1
ATOM 2063 C C . LEU A 1 252 ? 32.688 -5.169 3.276 1.00 92.50 252 LEU A C 1
ATOM 2065 O O . LEU A 1 252 ? 32.446 -4.671 4.375 1.00 92.50 252 LEU A O 1
ATOM 2069 N N . TYR A 1 253 ? 32.964 -6.469 3.137 1.00 94.94 253 TYR A N 1
ATOM 2070 C CA . TYR A 1 253 ? 33.084 -7.374 4.279 1.00 94.94 253 TYR A CA 1
ATOM 2071 C C . TYR A 1 253 ? 34.217 -6.954 5.227 1.00 94.94 253 TYR A C 1
ATOM 2073 O O . TYR A 1 253 ? 34.008 -6.911 6.439 1.00 94.94 253 TYR A O 1
ATOM 2081 N N . GLN A 1 254 ? 35.398 -6.622 4.694 1.00 96.44 254 GLN A N 1
ATOM 2082 C CA . GLN A 1 254 ? 36.549 -6.210 5.503 1.00 96.44 254 GLN A CA 1
ATOM 2083 C C . GLN A 1 254 ? 36.265 -4.932 6.300 1.00 96.44 254 GLN A C 1
ATOM 2085 O O . GLN A 1 254 ? 36.535 -4.911 7.501 1.00 96.44 254 GLN A O 1
ATOM 2090 N N . TYR A 1 255 ? 35.647 -3.929 5.674 1.00 97.06 255 TYR A N 1
ATOM 2091 C CA . TYR A 1 255 ? 35.222 -2.700 6.346 1.00 97.06 255 TYR A CA 1
ATOM 2092 C C . TYR A 1 255 ? 34.274 -2.987 7.521 1.00 97.06 255 TYR A C 1
ATOM 2094 O O . TYR A 1 255 ? 34.507 -2.553 8.650 1.00 97.06 255 TYR A O 1
ATOM 210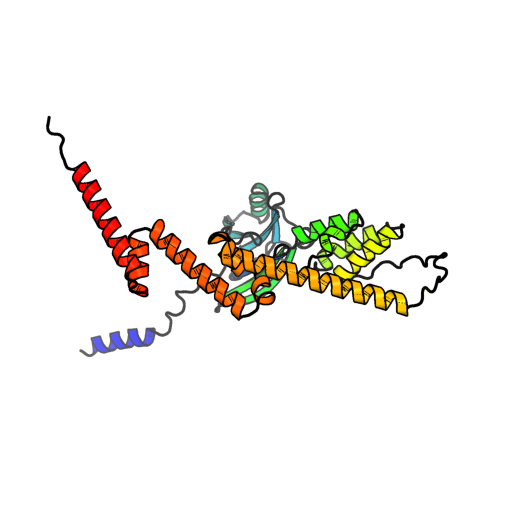2 N N . HIS A 1 256 ? 33.235 -3.802 7.305 1.00 95.88 256 HIS A N 1
ATOM 2103 C CA . HIS A 1 256 ? 32.298 -4.158 8.375 1.00 95.88 256 HIS A CA 1
ATOM 2104 C C . HIS A 1 256 ? 32.899 -5.065 9.453 1.00 95.88 256 HIS A C 1
ATOM 2106 O O . HIS A 1 256 ? 32.366 -5.127 10.561 1.00 95.88 256 HIS A O 1
ATOM 2112 N N . LEU A 1 257 ? 33.997 -5.761 9.162 1.00 96.88 257 LEU A N 1
ATOM 2113 C CA . LEU A 1 257 ? 34.705 -6.589 10.134 1.00 96.88 257 LEU A CA 1
ATOM 2114 C C . LEU A 1 257 ? 35.691 -5.786 10.993 1.00 96.88 257 LEU A C 1
ATOM 2116 O O . LEU A 1 257 ? 35.966 -6.190 12.121 1.00 96.88 257 LEU A O 1
ATOM 2120 N N . LYS A 1 258 ? 36.233 -4.677 10.490 1.00 96.12 258 LYS A N 1
ATOM 2121 C CA . LYS A 1 258 ? 37.285 -3.922 11.187 1.00 96.12 258 LYS A CA 1
ATOM 2122 C C . LYS A 1 258 ? 36.792 -2.579 11.705 1.00 96.12 258 LYS A C 1
ATOM 2124 O O . LYS A 1 258 ? 36.882 -2.339 12.908 1.00 96.12 258 LYS A O 1
ATOM 2129 N N . ASP A 1 259 ? 36.138 -1.801 10.853 1.00 96.88 259 ASP A N 1
ATOM 2130 C CA . ASP A 1 259 ? 36.012 -0.355 11.056 1.00 96.88 259 ASP A CA 1
ATOM 2131 C C . ASP A 1 259 ? 34.584 0.080 11.398 1.00 96.88 259 ASP A C 1
ATOM 2133 O O . ASP A 1 259 ? 34.395 0.980 12.210 1.00 96.88 259 ASP A O 1
ATOM 2137 N N . ALA A 1 260 ? 33.564 -0.592 10.851 1.00 95.69 260 ALA A N 1
ATOM 2138 C CA . ALA A 1 260 ? 32.177 -0.133 10.989 1.00 95.69 260 ALA A CA 1
ATOM 2139 C C . ALA A 1 260 ? 31.717 -0.019 12.454 1.00 95.69 260 ALA A C 1
ATOM 2141 O O . ALA A 1 260 ? 31.970 -0.925 13.259 1.00 95.69 260 ALA A O 1
ATOM 2142 N N . GLY A 1 261 ? 30.973 1.041 12.774 1.00 96.19 261 GLY A N 1
ATOM 2143 C CA . GLY A 1 261 ? 30.371 1.229 14.096 1.00 96.19 261 GLY A CA 1
ATOM 2144 C C . GLY A 1 261 ? 29.233 0.238 14.383 1.00 96.19 261 GLY A C 1
ATOM 2145 O O . GLY A 1 261 ? 28.751 -0.460 13.489 1.00 96.19 261 GLY A O 1
ATOM 2146 N N . LEU A 1 262 ? 28.755 0.188 15.635 1.00 96.94 262 LEU A N 1
ATOM 2147 C CA . LEU A 1 262 ? 27.676 -0.731 16.034 1.00 96.94 262 LEU A CA 1
ATOM 2148 C C . LEU A 1 262 ? 26.403 -0.540 15.193 1.00 96.94 262 LEU A C 1
ATOM 2150 O O . LEU A 1 262 ? 25.838 -1.513 14.698 1.00 96.94 262 LEU A O 1
ATOM 2154 N N . GLY A 1 263 ? 25.961 0.710 15.022 1.00 94.56 263 GLY A N 1
ATOM 2155 C CA . GLY A 1 263 ? 24.746 1.022 14.264 1.00 94.56 263 GLY A CA 1
ATOM 2156 C C . GLY A 1 263 ? 24.855 0.625 12.792 1.00 94.56 263 GLY A C 1
ATOM 2157 O O . GLY A 1 263 ? 23.944 0.006 12.246 1.00 94.56 263 GLY A O 1
ATOM 2158 N N . GLU A 1 264 ? 25.996 0.913 12.165 1.00 95.44 264 GLU A N 1
ATOM 2159 C CA . GLU A 1 264 ? 26.266 0.568 10.766 1.00 95.44 264 GLU A CA 1
ATOM 2160 C C . GLU A 1 264 ? 26.342 -0.944 10.546 1.00 95.44 264 GLU A C 1
ATOM 2162 O O . GLU A 1 264 ? 25.763 -1.458 9.588 1.00 95.44 264 GLU A O 1
ATOM 2167 N N . LEU A 1 265 ? 27.024 -1.668 11.440 1.00 97.19 265 LEU A N 1
ATOM 2168 C CA . LEU A 1 265 ? 27.130 -3.123 11.376 1.00 97.19 265 LEU A CA 1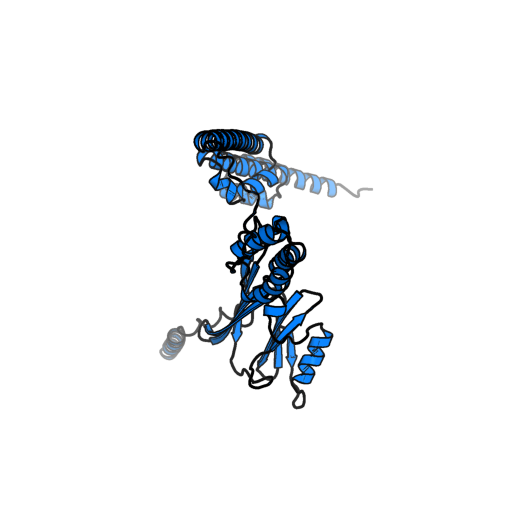
ATOM 2169 C C . LEU A 1 265 ? 25.764 -3.792 11.564 1.00 97.19 265 LEU A C 1
ATOM 2171 O O . LEU A 1 265 ? 25.423 -4.698 10.805 1.00 97.19 265 LEU A O 1
ATOM 2175 N N . SER A 1 266 ? 24.969 -3.323 12.527 1.00 96.62 266 SER A N 1
ATOM 2176 C CA . SER A 1 266 ? 23.625 -3.854 12.770 1.00 96.62 266 SER A CA 1
ATOM 2177 C C . SER A 1 266 ? 22.702 -3.604 11.574 1.00 96.62 266 SER A C 1
ATOM 2179 O O . SER A 1 266 ? 22.040 -4.519 11.076 1.00 96.62 266 SER A O 1
ATOM 2181 N N . LEU A 1 267 ? 22.748 -2.390 11.009 1.00 95.75 267 LEU A N 1
ATOM 2182 C CA . LEU A 1 267 ? 22.033 -2.062 9.777 1.00 95.75 267 LEU A CA 1
ATOM 2183 C C . LEU A 1 267 ? 22.473 -2.973 8.622 1.00 95.75 267 LEU A C 1
ATOM 2185 O O . LEU A 1 267 ? 21.629 -3.481 7.886 1.00 95.75 267 LEU A O 1
ATOM 2189 N N . TYR A 1 268 ? 23.776 -3.205 8.461 1.00 95.69 268 TYR A N 1
ATOM 2190 C CA . TYR A 1 268 ? 24.306 -4.088 7.427 1.00 95.69 268 TYR A CA 1
ATOM 2191 C C . TYR A 1 268 ? 23.827 -5.537 7.593 1.00 95.69 268 TYR A C 1
ATOM 2193 O O . TYR A 1 268 ? 23.367 -6.130 6.616 1.00 95.69 268 TYR A O 1
ATOM 2201 N N . LEU A 1 269 ? 23.859 -6.085 8.812 1.00 95.81 269 LEU A N 1
ATOM 2202 C CA . LEU A 1 269 ? 23.416 -7.452 9.117 1.00 95.81 269 LEU A CA 1
ATOM 2203 C C . LEU A 1 269 ? 21.896 -7.640 9.000 1.00 95.81 269 LEU A C 1
ATOM 2205 O O . LEU A 1 269 ? 21.446 -8.733 8.662 1.00 95.81 269 LEU A O 1
ATOM 2209 N N . SER A 1 270 ? 21.108 -6.584 9.220 1.00 94.88 270 SER A N 1
ATOM 2210 C CA . SER A 1 270 ? 19.642 -6.627 9.100 1.00 94.88 270 SER A CA 1
ATOM 2211 C C . SER A 1 270 ? 19.121 -6.699 7.657 1.00 94.88 270 SER A C 1
ATOM 2213 O O . SER A 1 270 ? 17.958 -7.036 7.432 1.00 94.88 270 SER A O 1
ATOM 2215 N N . LYS A 1 271 ? 19.956 -6.387 6.657 1.00 94.44 271 LYS A N 1
ATOM 2216 C CA . LYS A 1 271 ? 19.560 -6.456 5.244 1.00 94.44 271 LYS A CA 1
ATOM 2217 C C . LYS A 1 271 ? 19.481 -7.916 4.792 1.00 94.44 271 LYS A C 1
ATOM 2219 O O . LYS A 1 271 ? 20.484 -8.625 4.818 1.00 94.44 271 LYS A O 1
ATOM 2224 N N . GLU A 1 272 ? 18.331 -8.329 4.255 1.00 89.62 272 GLU A N 1
ATOM 2225 C CA . GLU A 1 272 ? 18.125 -9.680 3.689 1.00 89.62 272 GLU A CA 1
ATOM 2226 C C . GLU A 1 272 ? 19.194 -10.054 2.647 1.00 89.62 272 GLU A C 1
ATOM 2228 O O . GLU A 1 272 ? 19.646 -11.193 2.574 1.00 89.62 272 GLU A O 1
ATOM 2233 N N . THR A 1 273 ? 19.656 -9.076 1.863 1.00 87.44 273 THR A N 1
ATOM 2234 C CA . THR A 1 273 ? 20.685 -9.282 0.836 1.00 87.44 273 THR A CA 1
ATOM 2235 C C . THR A 1 273 ? 22.041 -9.672 1.415 1.00 87.44 273 THR A C 1
ATOM 2237 O O . THR A 1 273 ? 22.803 -10.365 0.752 1.00 87.44 273 THR A O 1
ATOM 2240 N N . THR A 1 274 ? 22.356 -9.247 2.639 1.00 87.44 274 THR A N 1
ATOM 2241 C CA . THR A 1 274 ? 23.657 -9.497 3.274 1.00 87.44 274 THR A CA 1
ATOM 2242 C C . THR A 1 274 ? 23.851 -10.979 3.586 1.00 87.44 274 THR A C 1
ATOM 2244 O O . THR A 1 274 ? 24.944 -11.505 3.381 1.00 87.44 274 THR A O 1
ATOM 2247 N N . GLN A 1 275 ? 22.785 -11.679 3.991 1.00 84.06 275 GLN A N 1
ATOM 2248 C CA . GLN A 1 275 ? 22.825 -13.127 4.231 1.00 84.06 275 GLN A CA 1
ATOM 2249 C C . GLN A 1 275 ? 23.094 -13.928 2.951 1.00 84.06 275 GLN A C 1
ATOM 2251 O O . GLN A 1 275 ? 23.720 -14.979 3.018 1.00 84.06 275 GLN A O 1
ATOM 2256 N N . GLY A 1 276 ? 22.648 -13.429 1.792 1.00 84.12 276 GLY A N 1
ATOM 2257 C CA . GLY A 1 276 ? 22.866 -14.090 0.502 1.00 84.12 276 GLY A CA 1
ATOM 2258 C C . GLY A 1 276 ? 24.228 -13.810 -0.139 1.00 84.12 276 GLY A C 1
ATOM 2259 O O . GLY A 1 276 ? 24.627 -14.540 -1.041 1.00 84.12 276 GLY A O 1
ATOM 2260 N N . VAL A 1 277 ? 24.931 -12.755 0.287 1.00 90.62 277 VAL A N 1
ATOM 2261 C CA . VAL A 1 277 ? 26.231 -12.352 -0.286 1.00 90.62 277 VAL A CA 1
ATOM 2262 C C . VAL A 1 277 ? 27.406 -12.897 0.526 1.00 90.62 277 VAL A C 1
ATOM 2264 O O . VAL A 1 277 ? 28.445 -13.222 -0.043 1.00 90.62 277 VAL A O 1
ATOM 2267 N N . LEU A 1 278 ? 27.262 -12.987 1.849 1.00 92.00 278 LEU A N 1
ATOM 2268 C CA . LEU A 1 278 ? 28.325 -13.461 2.729 1.00 92.00 278 LEU A CA 1
ATOM 2269 C C . LEU A 1 278 ? 28.322 -14.983 2.841 1.00 92.00 278 LEU A C 1
ATOM 2271 O O . LEU A 1 278 ? 27.271 -15.617 2.904 1.00 92.00 278 LEU A O 1
ATOM 2275 N N . SER A 1 279 ? 29.512 -15.569 2.973 1.00 94.00 279 SER A N 1
ATOM 2276 C CA . SER A 1 279 ? 29.599 -16.955 3.423 1.00 94.00 279 SER A CA 1
ATOM 2277 C C . SER A 1 279 ? 29.088 -17.080 4.862 1.00 94.00 279 SER A C 1
ATOM 2279 O O . SER A 1 279 ? 29.158 -16.137 5.657 1.00 94.00 279 SER A O 1
ATOM 2281 N N . HIS A 1 280 ? 28.618 -18.272 5.232 1.00 92.44 280 HIS A N 1
ATOM 2282 C CA . HIS A 1 280 ? 28.130 -18.539 6.587 1.00 92.44 280 HIS A CA 1
ATOM 2283 C C . HIS A 1 280 ? 29.170 -18.172 7.667 1.00 92.44 280 HIS A C 1
ATOM 2285 O O . HIS A 1 280 ? 28.843 -17.548 8.677 1.00 92.44 280 HIS A O 1
ATOM 2291 N N . SER A 1 281 ? 30.449 -18.475 7.413 1.00 95.50 281 SER A N 1
ATOM 2292 C CA . SER A 1 281 ? 31.562 -18.116 8.303 1.00 95.50 281 SER A CA 1
ATOM 2293 C C . SER A 1 281 ? 31.742 -16.598 8.433 1.00 95.50 281 SER A C 1
ATOM 2295 O O . SER A 1 281 ? 31.863 -16.082 9.546 1.00 95.50 281 SER A O 1
ATOM 2297 N N . GLN A 1 282 ? 31.706 -15.865 7.314 1.00 95.50 282 GLN A N 1
ATOM 2298 C CA . GLN A 1 282 ? 31.808 -14.401 7.305 1.00 95.50 282 GLN A CA 1
ATOM 2299 C C . GLN A 1 282 ? 30.665 -13.751 8.091 1.00 95.50 282 GLN A C 1
ATOM 2301 O O . GLN A 1 282 ? 30.904 -12.878 8.926 1.00 95.50 282 GLN A O 1
ATOM 2306 N N . TYR A 1 283 ? 29.432 -14.210 7.872 1.00 95.88 283 TYR A N 1
ATOM 2307 C CA . TYR A 1 283 ? 28.260 -13.704 8.583 1.00 95.88 283 TYR A CA 1
ATOM 2308 C C . TYR A 1 283 ? 28.367 -13.933 10.098 1.00 95.88 283 TYR A C 1
ATOM 2310 O O . TYR A 1 283 ? 28.138 -13.015 10.888 1.00 95.88 283 TYR A O 1
ATOM 2318 N N . ASN A 1 284 ? 28.790 -15.129 10.519 1.00 95.56 284 ASN A N 1
ATOM 2319 C CA . ASN A 1 284 ? 28.958 -15.447 11.937 1.00 95.56 284 ASN A CA 1
ATOM 2320 C C . ASN A 1 284 ? 30.052 -14.600 12.604 1.00 95.56 284 ASN A C 1
ATOM 2322 O O . ASN A 1 284 ? 29.844 -14.133 13.725 1.00 95.56 284 ASN A O 1
ATOM 2326 N N . LYS A 1 285 ? 31.170 -14.330 11.913 1.00 97.62 285 LYS A N 1
ATOM 2327 C CA . LYS A 1 285 ? 32.222 -13.421 12.407 1.00 97.62 285 LYS A CA 1
ATOM 2328 C C . LYS A 1 285 ? 31.693 -12.003 12.628 1.00 97.62 285 LYS A C 1
ATOM 2330 O O . LYS A 1 285 ? 31.945 -11.408 13.674 1.00 97.62 285 LYS A O 1
ATOM 2335 N N . LEU A 1 286 ? 30.906 -11.477 11.689 1.00 97.50 286 LEU A N 1
ATOM 2336 C CA . LEU A 1 286 ? 30.277 -10.162 11.844 1.00 97.50 286 LEU A CA 1
ATOM 2337 C C . LEU A 1 286 ? 29.262 -10.134 12.992 1.00 97.50 286 LEU A C 1
ATOM 2339 O O . LEU A 1 286 ? 29.245 -9.179 13.761 1.00 97.50 286 LEU A O 1
ATOM 2343 N N . LYS A 1 287 ? 28.467 -11.192 13.172 1.00 97.19 287 LYS A N 1
ATOM 2344 C CA . LYS A 1 287 ? 27.512 -11.299 14.287 1.00 97.19 287 LYS A CA 1
ATOM 2345 C C . LYS A 1 287 ? 28.211 -11.375 15.650 1.00 97.19 287 LYS A C 1
ATOM 2347 O O . LYS A 1 287 ? 27.733 -10.809 16.631 1.00 97.19 287 LYS A O 1
ATOM 2352 N N . GLN A 1 288 ? 29.354 -12.057 15.728 1.00 97.44 288 GLN A N 1
ATOM 2353 C CA . GLN A 1 288 ? 30.201 -12.056 16.926 1.00 97.44 288 GLN A CA 1
ATOM 2354 C C . GLN A 1 288 ? 30.757 -10.656 17.214 1.00 97.44 288 GLN A C 1
ATOM 2356 O O . GLN A 1 288 ? 30.695 -10.197 18.356 1.00 97.44 288 GLN A O 1
ATOM 2361 N N . ARG A 1 289 ? 31.233 -9.951 16.180 1.00 97.38 289 ARG A N 1
ATOM 2362 C CA . ARG A 1 289 ? 31.683 -8.557 16.297 1.00 97.38 289 ARG A CA 1
ATOM 2363 C C . ARG A 1 289 ? 30.562 -7.636 16.775 1.00 97.38 289 ARG A C 1
ATOM 2365 O O . ARG A 1 289 ? 30.794 -6.847 17.684 1.00 97.38 289 ARG A O 1
ATOM 2372 N N . GLU A 1 290 ? 29.355 -7.761 16.223 1.00 97.81 290 GLU A N 1
ATOM 2373 C CA . GLU A 1 290 ? 28.182 -6.980 16.639 1.00 97.81 290 GLU A CA 1
ATOM 2374 C C . GLU A 1 290 ? 27.908 -7.153 18.135 1.00 97.81 290 GLU A C 1
ATOM 2376 O O . GLU A 1 290 ? 27.816 -6.162 18.856 1.00 97.81 290 GLU A O 1
ATOM 2381 N N . LYS A 1 291 ? 27.886 -8.398 18.632 1.00 96.44 291 LYS A N 1
ATOM 2382 C CA . LYS A 1 291 ? 27.737 -8.679 20.069 1.00 96.44 291 LYS A CA 1
ATOM 2383 C C . LYS A 1 291 ? 28.846 -8.042 20.909 1.00 96.44 291 LYS A C 1
ATOM 2385 O O . LYS A 1 291 ? 28.563 -7.486 21.966 1.00 96.44 291 LYS A O 1
ATOM 2390 N N . SER A 1 292 ? 30.095 -8.096 20.442 1.00 96.50 292 SER A N 1
ATOM 2391 C CA . SER A 1 292 ? 31.223 -7.463 21.138 1.00 96.50 292 SER A CA 1
ATOM 2392 C C . SER A 1 292 ? 31.078 -5.939 21.202 1.00 96.50 292 SER A C 1
ATOM 2394 O O . SER A 1 292 ? 31.334 -5.345 22.247 1.00 96.50 292 SER A O 1
ATOM 2396 N N . LEU A 1 293 ? 30.626 -5.298 20.120 1.00 97.19 293 LEU A N 1
ATOM 2397 C CA . LEU A 1 293 ? 30.365 -3.857 20.093 1.00 97.19 293 LEU A CA 1
ATOM 2398 C C . LEU A 1 293 ? 29.178 -3.466 20.987 1.00 97.19 293 LEU A C 1
ATOM 2400 O O . LEU A 1 293 ? 29.257 -2.447 21.669 1.00 97.19 293 LEU A O 1
ATOM 2404 N N . GLN A 1 294 ? 28.115 -4.276 21.033 1.00 96.50 294 GLN A N 1
ATOM 2405 C CA . GLN A 1 294 ? 26.993 -4.083 21.965 1.00 96.50 294 GLN A CA 1
ATOM 2406 C C . GLN A 1 294 ? 27.460 -4.155 23.419 1.00 96.50 294 GLN A C 1
ATOM 2408 O O . GLN A 1 294 ? 27.107 -3.297 24.221 1.00 96.50 294 GLN A O 1
ATOM 2413 N N . GLU A 1 295 ? 28.291 -5.145 23.750 1.00 96.31 295 GLU A N 1
ATOM 2414 C CA . GLU A 1 295 ? 28.874 -5.292 25.083 1.00 96.31 295 GLU A CA 1
ATOM 2415 C C . GLU A 1 295 ? 29.771 -4.105 25.447 1.00 96.31 295 GLU A C 1
ATOM 2417 O O . GLU A 1 295 ? 29.629 -3.562 26.539 1.00 96.31 295 GLU A O 1
ATOM 2422 N N . LYS A 1 296 ? 30.637 -3.649 24.531 1.00 96.50 296 LYS A N 1
ATOM 2423 C CA . LYS A 1 296 ? 31.469 -2.454 24.747 1.00 96.50 296 LYS A CA 1
ATOM 2424 C C . LYS A 1 296 ? 30.621 -1.214 25.021 1.00 96.50 296 LYS A C 1
ATOM 2426 O O . LYS A 1 296 ? 30.878 -0.533 26.007 1.00 96.50 296 LYS A O 1
ATOM 2431 N N . LYS A 1 297 ? 29.598 -0.967 24.195 1.00 96.69 297 LYS A N 1
ATOM 2432 C CA . LYS A 1 297 ? 28.684 0.170 24.363 1.00 96.69 297 LYS A CA 1
ATOM 2433 C C . LYS A 1 297 ? 27.945 0.105 25.698 1.00 96.69 297 LYS A C 1
ATOM 2435 O O . LYS A 1 297 ? 27.830 1.107 26.390 1.00 96.69 297 LYS A O 1
ATOM 2440 N N . LEU A 1 298 ? 27.472 -1.081 26.076 1.00 96.31 298 LEU A N 1
ATOM 2441 C CA . LEU A 1 298 ? 26.786 -1.280 27.348 1.00 96.31 298 LEU A CA 1
ATOM 2442 C C . LEU A 1 298 ? 27.707 -0.993 28.543 1.00 96.31 298 LEU A C 1
ATOM 2444 O O . LEU A 1 298 ? 27.267 -0.401 29.517 1.00 96.31 298 LEU A O 1
ATOM 2448 N N . ILE A 1 299 ? 28.984 -1.377 28.475 1.00 96.31 299 ILE A N 1
ATOM 2449 C CA . ILE A 1 299 ? 29.959 -1.105 29.544 1.00 96.31 299 ILE A CA 1
ATOM 2450 C C . ILE A 1 299 ? 30.292 0.393 29.643 1.00 96.31 299 ILE A C 1
ATOM 2452 O O . ILE A 1 299 ? 30.439 0.913 30.752 1.00 96.31 299 ILE A O 1
ATOM 2456 N N . SER A 1 300 ? 30.421 1.090 28.510 1.00 95.50 300 SER A N 1
ATOM 2457 C CA . SER A 1 300 ? 30.786 2.511 28.494 1.00 95.50 300 SER A CA 1
ATOM 2458 C C . SER A 1 300 ? 29.618 3.431 28.850 1.00 95.50 300 SER A C 1
ATOM 2460 O O . SER A 1 300 ? 29.784 4.324 29.677 1.00 95.50 300 SER A O 1
ATOM 2462 N N . GLU A 1 301 ? 28.451 3.198 28.249 1.00 96.06 301 GLU A N 1
ATOM 2463 C CA . GLU A 1 301 ? 27.304 4.122 28.248 1.00 96.06 301 GLU A CA 1
ATOM 2464 C C . GLU A 1 301 ? 26.065 3.567 28.967 1.00 96.06 301 GLU A C 1
ATOM 2466 O O . GLU A 1 301 ? 25.087 4.289 29.145 1.00 96.06 301 GLU A O 1
ATOM 2471 N N . GLY A 1 302 ? 26.067 2.285 29.344 1.00 94.69 302 GLY A N 1
ATOM 2472 C CA . GLY A 1 302 ? 24.899 1.632 29.927 1.00 94.69 302 GLY A CA 1
ATOM 2473 C C . GLY A 1 302 ? 24.551 2.159 31.313 1.00 94.69 302 GLY A C 1
ATOM 2474 O O . GLY A 1 302 ? 25.420 2.474 32.130 1.00 94.69 302 GLY A O 1
ATOM 2475 N N . SER A 1 303 ? 23.254 2.197 31.601 1.00 96.44 303 SER A N 1
ATOM 2476 C CA . SER A 1 303 ? 22.767 2.504 32.942 1.00 96.44 303 SER A CA 1
ATOM 2477 C C . SER A 1 303 ? 23.083 1.369 33.927 1.00 96.44 303 SER A C 1
ATOM 2479 O O . SER A 1 303 ? 23.312 0.216 33.549 1.00 96.44 303 SER A O 1
ATOM 2481 N N . LEU A 1 304 ? 23.054 1.688 35.225 1.00 95.50 304 LEU A N 1
ATOM 2482 C CA . LEU A 1 304 ? 23.281 0.710 36.293 1.00 95.50 304 LEU A CA 1
ATOM 2483 C C . LEU A 1 304 ? 22.323 -0.493 36.185 1.00 95.50 304 LEU A C 1
ATOM 2485 O O . LEU A 1 304 ? 22.754 -1.637 36.324 1.00 95.50 304 LEU A O 1
ATOM 2489 N N . ASP A 1 305 ? 21.048 -0.246 35.876 1.00 96.12 305 ASP A N 1
ATOM 2490 C CA . ASP A 1 305 ? 20.022 -1.289 35.771 1.00 96.12 305 ASP A CA 1
ATOM 2491 C C . ASP A 1 305 ? 20.239 -2.201 34.556 1.00 96.12 305 ASP A C 1
ATOM 2493 O O . ASP A 1 305 ? 20.069 -3.424 34.646 1.00 96.12 305 ASP A O 1
ATOM 2497 N N . GLU A 1 306 ? 20.665 -1.635 33.424 1.00 96.44 306 GLU A N 1
ATOM 2498 C CA . GLU A 1 306 ? 20.997 -2.405 32.222 1.00 96.44 306 GLU A CA 1
ATOM 2499 C C . GLU A 1 306 ? 22.233 -3.284 32.451 1.00 96.44 306 GLU A C 1
ATOM 2501 O O . GLU A 1 306 ? 22.236 -4.462 32.079 1.00 96.44 306 GLU A O 1
ATOM 2506 N N . LEU A 1 307 ? 23.257 -2.752 33.124 1.00 96.75 307 LEU A N 1
ATOM 2507 C CA . LEU A 1 307 ? 24.459 -3.500 33.492 1.00 96.75 307 LEU A CA 1
ATOM 2508 C C . LEU A 1 307 ? 24.144 -4.649 34.459 1.00 96.75 307 LEU A C 1
ATOM 2510 O O . LEU A 1 307 ? 24.609 -5.773 34.247 1.00 96.75 307 LEU A O 1
ATOM 2514 N N . ILE A 1 308 ? 23.317 -4.408 35.484 1.00 94.56 308 ILE A N 1
ATOM 2515 C CA . ILE A 1 308 ? 22.864 -5.447 36.424 1.00 94.56 308 ILE A CA 1
ATOM 2516 C C . ILE A 1 308 ? 22.086 -6.535 35.681 1.00 94.56 308 ILE A C 1
ATOM 2518 O O . ILE A 1 308 ? 22.309 -7.728 35.909 1.00 94.56 308 ILE A O 1
ATOM 2522 N N . SER A 1 309 ? 21.189 -6.140 34.778 1.00 96.44 309 SER A N 1
ATOM 2523 C CA . SER A 1 309 ? 20.394 -7.074 33.979 1.00 96.44 309 SER A CA 1
ATOM 2524 C C . SER A 1 309 ? 21.281 -7.943 33.088 1.00 96.44 309 SER A C 1
ATOM 2526 O O . SER A 1 309 ? 21.118 -9.164 33.065 1.00 96.44 309 SER A O 1
ATOM 2528 N N . ALA A 1 310 ? 22.279 -7.353 32.426 1.00 95.56 310 ALA A N 1
ATOM 2529 C CA . ALA A 1 310 ? 23.244 -8.103 31.628 1.00 95.56 310 ALA A CA 1
ATOM 2530 C C . ALA A 1 310 ? 24.085 -9.062 32.485 1.00 95.56 310 ALA A C 1
ATOM 2532 O O . ALA A 1 310 ? 24.222 -10.237 32.132 1.00 95.56 310 ALA A O 1
ATOM 2533 N N . TYR A 1 311 ? 24.579 -8.610 33.643 1.00 96.31 311 TYR A N 1
ATOM 2534 C CA . TYR A 1 311 ? 25.348 -9.448 34.566 1.00 96.31 311 TYR A CA 1
ATOM 2535 C C . TYR A 1 311 ? 24.539 -10.641 35.086 1.00 96.31 311 TYR A C 1
ATOM 2537 O O . TYR A 1 311 ? 25.068 -11.747 35.193 1.00 96.31 311 TYR A O 1
ATOM 2545 N N . LYS A 1 312 ? 23.242 -10.463 35.371 1.00 96.56 312 LYS A N 1
ATOM 2546 C CA . LYS A 1 312 ? 22.364 -11.566 35.799 1.00 96.56 312 LYS A CA 1
ATOM 2547 C C . LYS A 1 312 ? 22.316 -12.702 34.779 1.00 96.56 312 LYS A C 1
ATOM 2549 O O . LYS A 1 312 ? 22.258 -13.854 35.197 1.00 96.56 312 LYS A O 1
ATOM 2554 N N . VAL A 1 313 ? 22.382 -12.381 33.487 1.00 94.69 313 VAL A N 1
ATOM 2555 C CA . VAL A 1 313 ? 22.308 -13.361 32.397 1.00 94.69 313 VAL A CA 1
ATOM 2556 C C . VAL A 1 313 ? 23.657 -14.031 32.137 1.00 94.69 313 VAL A C 1
ATOM 2558 O O . VAL A 1 313 ? 23.710 -15.245 31.983 1.00 94.69 313 VAL A O 1
ATOM 2561 N N . ASN A 1 314 ? 24.748 -13.264 32.066 1.00 92.56 314 ASN A N 1
ATOM 2562 C CA . ASN A 1 314 ? 26.032 -13.774 31.562 1.00 92.56 314 ASN A CA 1
ATOM 2563 C C . ASN A 1 314 ? 27.130 -13.943 32.622 1.00 92.56 314 ASN A C 1
ATOM 2565 O O . ASN A 1 314 ? 28.156 -14.548 32.323 1.00 92.56 314 ASN A O 1
ATOM 2569 N N . LYS A 1 315 ? 26.937 -13.393 33.827 1.00 95.31 315 LYS A N 1
ATOM 2570 C CA . LYS A 1 315 ? 27.856 -13.457 34.974 1.00 95.31 315 LYS A CA 1
ATOM 2571 C C . LYS A 1 315 ? 29.299 -13.016 34.680 1.00 95.31 315 LYS A C 1
ATOM 2573 O O . LYS A 1 315 ? 30.204 -13.359 35.437 1.00 95.31 315 LYS A O 1
ATOM 2578 N N . LYS A 1 316 ? 29.544 -12.225 33.626 1.00 95.06 316 LYS A N 1
ATOM 2579 C CA . LYS A 1 316 ? 30.908 -11.794 33.273 1.00 95.06 316 LYS A CA 1
ATOM 2580 C C . LYS A 1 316 ? 31.460 -10.781 34.292 1.00 95.06 316 LYS A C 1
ATOM 2582 O O . LYS A 1 316 ? 30.756 -9.824 34.626 1.00 95.06 316 LYS A O 1
ATOM 2587 N N . PRO A 1 317 ? 32.730 -10.910 34.723 1.00 96.25 317 PRO A N 1
ATOM 2588 C CA . PRO A 1 317 ? 33.325 -10.046 35.749 1.00 96.25 317 PRO A CA 1
ATOM 2589 C C . PRO A 1 317 ? 33.370 -8.563 35.348 1.00 96.25 317 PRO A C 1
ATOM 2591 O O . PRO A 1 317 ? 33.096 -7.709 36.185 1.00 96.25 317 PRO A O 1
ATOM 2594 N N . LYS A 1 318 ? 33.568 -8.255 34.058 1.00 96.00 318 LYS A N 1
ATOM 2595 C CA . LYS A 1 318 ? 33.610 -6.873 33.538 1.00 96.00 318 LYS A CA 1
ATOM 2596 C C . LYS A 1 318 ? 32.363 -6.045 33.872 1.00 96.00 318 LYS A C 1
ATOM 2598 O O . LYS A 1 318 ? 32.469 -4.850 34.131 1.00 96.00 318 LYS A O 1
ATOM 2603 N N . TYR A 1 319 ? 31.177 -6.662 33.886 1.00 96.12 319 TYR A N 1
ATOM 2604 C CA . TYR A 1 319 ? 29.957 -5.953 34.286 1.00 96.12 319 TYR A CA 1
ATOM 2605 C C . TYR A 1 319 ? 29.933 -5.685 35.785 1.00 96.12 319 TYR A C 1
ATOM 2607 O O . TYR A 1 319 ? 29.570 -4.589 36.190 1.00 96.12 319 TYR A O 1
ATOM 2615 N N . LYS A 1 320 ? 30.347 -6.660 36.605 1.00 96.31 320 LYS A N 1
ATOM 2616 C CA . LYS A 1 320 ? 30.429 -6.498 38.060 1.00 96.31 320 LYS A CA 1
ATOM 2617 C C . LYS A 1 320 ? 31.364 -5.345 38.425 1.00 96.31 320 LYS A C 1
ATOM 2619 O O . LYS A 1 320 ? 30.974 -4.495 39.214 1.00 96.31 320 LYS A O 1
ATOM 2624 N N . GLU A 1 321 ? 32.546 -5.287 37.817 1.00 96.69 321 GLU A N 1
ATOM 2625 C CA . GLU A 1 321 ? 33.508 -4.195 38.017 1.00 96.69 321 GLU A CA 1
ATOM 2626 C C . GLU A 1 321 ? 32.880 -2.831 37.702 1.00 96.69 321 GLU A C 1
ATOM 2628 O O . GLU A 1 321 ? 32.854 -1.956 38.566 1.00 96.69 321 GLU A O 1
ATOM 2633 N N . ARG A 1 322 ? 32.272 -2.675 36.517 1.00 97.19 322 ARG A N 1
ATOM 2634 C CA . ARG A 1 322 ? 31.636 -1.409 36.119 1.00 97.19 322 ARG A CA 1
ATOM 2635 C C . ARG A 1 322 ? 30.453 -1.022 37.013 1.00 97.19 322 ARG A C 1
ATOM 2637 O O . ARG A 1 322 ? 30.313 0.153 37.342 1.00 97.19 322 ARG A O 1
ATOM 2644 N N . ILE A 1 323 ? 29.625 -1.988 37.423 1.00 97.38 323 ILE A N 1
ATOM 2645 C CA . ILE A 1 323 ? 28.512 -1.780 38.368 1.00 97.38 323 ILE A CA 1
ATOM 2646 C C . ILE A 1 323 ? 29.042 -1.214 39.688 1.00 97.38 323 ILE A C 1
ATOM 2648 O O . ILE A 1 323 ? 28.518 -0.213 40.173 1.00 97.38 323 ILE A O 1
ATOM 2652 N N . MET A 1 324 ? 30.095 -1.819 40.246 1.00 96.12 324 MET A N 1
ATOM 2653 C CA . MET A 1 324 ? 30.693 -1.362 41.502 1.00 96.12 324 MET A CA 1
ATOM 2654 C C . MET A 1 324 ? 31.277 0.050 41.371 1.00 96.12 324 MET A C 1
ATOM 2656 O O . MET A 1 324 ? 31.053 0.871 42.260 1.00 96.12 324 MET A O 1
ATOM 2660 N N . SER A 1 325 ? 31.954 0.364 40.258 1.00 96.62 325 SER A N 1
ATOM 2661 C CA . SER A 1 325 ? 32.449 1.721 39.980 1.00 96.62 325 SER A CA 1
ATOM 2662 C C . SER A 1 325 ? 31.317 2.752 39.960 1.00 96.62 325 SER A C 1
ATOM 2664 O O . SER A 1 325 ? 31.385 3.735 40.690 1.00 96.62 325 SER A O 1
ATOM 2666 N N . LEU A 1 326 ? 30.232 2.495 39.217 1.00 95.19 326 LEU A N 1
ATOM 2667 C CA . LEU A 1 326 ? 29.082 3.409 39.142 1.00 95.19 326 LEU A CA 1
ATOM 2668 C C . LEU A 1 326 ? 28.362 3.569 40.492 1.00 95.19 326 LEU A C 1
ATOM 2670 O O . LEU A 1 326 ? 27.858 4.648 40.808 1.00 95.19 326 LEU A O 1
ATOM 2674 N N . MET A 1 327 ? 28.286 2.506 41.300 1.00 95.00 327 MET A N 1
ATOM 2675 C CA . MET A 1 327 ? 27.732 2.590 42.656 1.00 95.00 327 MET A CA 1
ATOM 2676 C C . MET A 1 327 ? 28.597 3.465 43.566 1.00 95.00 327 MET A C 1
ATOM 2678 O O . MET A 1 327 ? 28.048 4.267 44.322 1.00 95.00 327 MET A O 1
ATOM 2682 N N . LYS A 1 328 ? 29.927 3.342 43.471 1.00 95.62 328 LYS A N 1
ATOM 2683 C CA . LYS A 1 328 ? 30.877 4.164 44.227 1.00 95.62 328 LYS A CA 1
ATOM 2684 C C . LYS A 1 328 ? 30.790 5.639 43.819 1.00 95.62 328 LYS A C 1
ATOM 2686 O O . LYS A 1 328 ? 30.609 6.479 44.694 1.00 95.62 328 LYS A O 1
ATOM 2691 N N . GLU A 1 329 ? 30.790 5.937 42.517 1.00 93.38 329 GLU A N 1
ATOM 2692 C CA . GLU A 1 329 ? 30.614 7.300 41.982 1.00 93.38 329 GLU A CA 1
ATOM 2693 C C . GLU A 1 329 ? 29.322 7.949 42.516 1.00 93.38 329 GLU A C 1
ATOM 2695 O O . GLU A 1 329 ? 29.333 9.073 43.018 1.00 93.38 329 GLU A O 1
ATOM 2700 N N . LYS A 1 330 ? 28.196 7.217 42.503 1.00 91.94 330 LYS A N 1
ATOM 2701 C CA . LYS A 1 330 ? 26.924 7.712 43.062 1.00 91.94 330 LYS A CA 1
ATOM 2702 C C . LYS A 1 330 ? 26.988 7.975 44.569 1.00 91.94 330 LYS A C 1
ATOM 2704 O O . LYS A 1 330 ? 26.359 8.920 45.044 1.00 91.94 330 LYS A O 1
ATOM 2709 N N . GLN A 1 331 ? 27.696 7.139 45.328 1.00 89.56 331 GLN A N 1
ATOM 2710 C CA . GLN A 1 331 ? 27.874 7.338 46.768 1.00 89.56 331 GLN A CA 1
ATOM 2711 C C . GLN A 1 331 ? 28.744 8.566 47.066 1.00 89.56 331 GLN A C 1
ATOM 2713 O O . GLN A 1 331 ? 28.416 9.321 47.979 1.00 89.56 331 GLN A O 1
ATOM 2718 N N . GLU A 1 332 ? 29.807 8.791 46.294 1.00 88.50 332 GLU A N 1
ATOM 2719 C CA . GLU A 1 332 ? 30.690 9.956 46.431 1.00 88.50 332 GLU A CA 1
ATOM 2720 C C . GLU A 1 332 ? 29.966 11.259 46.079 1.00 88.50 332 GLU A C 1
ATOM 2722 O O . GLU A 1 332 ? 29.965 12.184 46.887 1.00 88.50 332 GLU A O 1
ATOM 2727 N N . HIS A 1 333 ? 29.231 11.305 44.962 1.00 84.25 333 HIS A N 1
ATOM 2728 C CA . HIS A 1 333 ? 28.390 12.460 44.624 1.00 84.25 333 HIS A CA 1
ATOM 2729 C C . HIS A 1 333 ? 27.339 12.763 45.700 1.00 84.25 333 HIS A C 1
ATOM 2731 O O . HIS A 1 333 ? 27.077 13.925 46.004 1.00 84.25 333 HIS A O 1
ATOM 2737 N N . LYS A 1 334 ? 26.752 11.727 46.315 1.00 84.00 334 LYS A N 1
ATOM 2738 C CA . LYS A 1 334 ? 25.802 11.908 47.419 1.00 84.00 334 LYS A CA 1
ATOM 2739 C C . LYS A 1 334 ? 26.477 12.488 48.668 1.00 84.00 334 LYS A C 1
ATOM 2741 O O . LYS A 1 334 ? 25.862 13.313 49.329 1.00 84.00 334 LYS A O 1
ATOM 2746 N N . LYS A 1 335 ? 27.714 12.082 48.981 1.00 77.62 335 LYS A N 1
ATOM 2747 C CA . LYS A 1 335 ? 28.492 12.613 50.117 1.00 77.62 335 LYS A CA 1
ATOM 2748 C C . LYS A 1 335 ? 28.923 14.065 49.905 1.00 77.62 335 LYS A C 1
ATOM 2750 O O . LYS A 1 335 ? 28.816 14.851 50.835 1.00 77.62 335 LYS A O 1
ATOM 2755 N N . ILE A 1 336 ? 29.345 14.426 48.691 1.00 72.38 336 ILE A N 1
ATOM 2756 C CA . ILE A 1 336 ? 29.721 15.808 48.339 1.00 72.38 336 ILE A CA 1
ATOM 2757 C C . ILE A 1 336 ? 28.517 16.750 48.481 1.00 72.38 336 ILE A C 1
ATOM 2759 O O . ILE A 1 336 ? 28.653 17.837 49.022 1.00 72.38 336 ILE A O 1
ATOM 2763 N N . ASN A 1 337 ? 27.318 16.305 48.096 1.00 66.50 337 ASN A N 1
ATOM 2764 C CA . ASN A 1 337 ? 26.091 17.097 48.245 1.00 66.50 337 ASN A CA 1
ATOM 2765 C C . ASN A 1 337 ? 25.541 17.155 49.690 1.00 66.50 337 ASN A C 1
ATOM 2767 O O . ASN A 1 337 ? 24.501 17.770 49.910 1.00 66.50 337 ASN A O 1
ATOM 2771 N N . LEU A 1 338 ? 26.184 16.491 50.660 1.00 64.00 338 LEU A N 1
ATOM 2772 C CA . LEU A 1 338 ? 25.754 16.403 52.067 1.00 64.00 338 LEU A CA 1
ATOM 2773 C C . LEU A 1 338 ? 26.797 16.972 53.056 1.00 64.00 338 LEU A C 1
ATOM 2775 O O . LEU A 1 338 ? 26.654 16.776 54.258 1.00 64.00 338 LEU A O 1
ATOM 2779 N N . SER A 1 339 ? 27.826 17.670 52.570 1.00 46.19 339 SER A N 1
ATOM 2780 C CA . SER A 1 339 ? 28.907 18.288 53.357 1.00 46.19 339 SER A CA 1
ATOM 2781 C C . SER A 1 339 ? 28.940 19.796 53.053 1.00 46.19 339 SER A C 1
ATOM 2783 O O . SER A 1 339 ? 28.959 20.143 51.876 1.00 46.19 339 SER A O 1
ATOM 2785 N N . PRO A 1 340 ? 28.929 20.702 54.047 1.00 58.31 340 PRO A N 1
ATOM 2786 C CA . PRO A 1 340 ? 27.705 21.297 54.582 1.00 58.31 340 PRO A CA 1
ATOM 2787 C C . PRO A 1 340 ? 27.512 22.789 54.251 1.00 58.31 340 PRO A C 1
ATOM 2789 O O . PRO A 1 340 ? 28.459 23.538 54.037 1.00 58.31 340 PRO A O 1
ATOM 2792 N N . LEU A 1 341 ? 26.239 23.200 54.322 1.00 54.25 341 LEU A N 1
ATOM 2793 C CA . LEU A 1 341 ? 25.779 24.519 54.777 1.00 54.25 341 LEU A CA 1
ATOM 2794 C C . LEU A 1 341 ? 26.176 24.718 56.259 1.00 54.25 341 LEU A C 1
ATOM 2796 O O . LEU A 1 341 ? 25.322 24.742 57.141 1.00 54.25 341 LEU A O 1
ATOM 2800 N N . GLU A 1 342 ? 27.475 24.782 56.533 1.00 53.44 342 GLU A N 1
ATOM 2801 C CA . GLU A 1 342 ? 28.015 25.325 57.781 1.00 53.44 342 GLU A CA 1
ATOM 2802 C C . GLU A 1 342 ? 28.811 26.579 57.425 1.00 53.44 342 GLU A C 1
ATOM 2804 O O . GLU A 1 342 ? 30.005 26.509 57.156 1.00 53.44 342 GLU A O 1
ATOM 2809 N N . GLU A 1 343 ? 28.089 27.697 57.349 1.00 46.19 343 GLU A N 1
ATOM 2810 C CA . GLU A 1 343 ? 28.492 29.028 57.825 1.00 46.19 343 GLU A CA 1
ATOM 2811 C C . GLU A 1 343 ? 27.235 29.878 58.046 1.00 46.19 343 GLU A C 1
ATOM 2813 O O . GLU A 1 343 ? 26.366 29.910 57.138 1.00 46.19 343 GLU A O 1
#

Foldseek 3Di:
DVVVVVVVVVVVVVVPPPVPPPPPPQEQFKDWPDDDPQKTKIKHWYFCVQQDAQPPSDSWFWKAQPVVLWIWIWGDGPQWIWIDTNPDRVDHIDIDHHDPPDHSVNVQVVVVVVRIHTDPDCLQSQKDWDWDWDQDPNGTTTIIMIMHRNVVLVLLLVCLVVLHCPSVLPPPDQRACSNCVVSNVVSQVVDDDQSSQVSSQSSCVSNVHDGDDRPPDPPPPDPCPDPVVVVVVVVVVVVVVVVVVLVVLVVVLVCLLPPDALVRLVVLLPDPVNVVSDDPVSSVSSVVVSVVRVVVCCLPPNDLVSLVVVCVPPVDVSSVVSNVVVVVVVVVVVVVVVPDPDD

Radius of gyration: 32.33 Å; chains: 1; bounding box: 72×60×102 Å

Sequence (343 aa):
MQKIVLVLFTILLSGCSLNTLFMQGEIDKVTVVKYTPYMKHHRAFLSRDHLKVIKNGGKYLYLYHQKNNDLAILLHRNKQYVLYNLSDPKQKALPLKTKRNNKYTYALKSFKRLGYRTISSPATKGFIVSVSHQRYKGVKTLLVEAKEYTRLLSLYKKAIRTYDASNIKNIKTKLPKVLISDYYMRYKKRASGHKQLTQLRIIAKKLELKGPALPKNPHAETVEEPEDKIAWYESKKKEAHKISAKEASIKLYQYHLKDAGLGELSLYLSKETTQGVLSHSQYNKLKQREKSLQEKKLISEGSLDELISAYKVNKKPKYKERIMSLMKEKQEHKKINLSPLEE

pLDDT: mean 89.1, std 14.66, range [45.16, 98.69]